Protein AF-A0A4W5M5R2-F1 (afdb_monomer_lite)

InterPro domains:
  IPR051436 Autophagy-related EPG5 [PTHR31139] (54-303)
  IPR059021 Epg5-like, C-terminal TPR repeats [PF26106] (58-314)

pLDDT: mean 90.43, std 9.4, range [55.06, 98.81]

Secondary structure (DSSP, 8-state):
-HHHHHHHHHHHHHHHS-HHHHHHHHHHHHHHHHHH-TTS-HHHHHHHHHHH-S-HHHHHHHHHHHHHHHHHHS-STT-SHHHHHHH----GGGHHHHHHHHHHTT-HHHHHHHHHHHHHH---HHHHHHHHHHHHHHHHH---SSHHHHTHHHHHHHHHHHHHHHHHHTT-S-HHHHHHHHHHHHHHHHHHT-SEET-GGGGGGT-SEEP---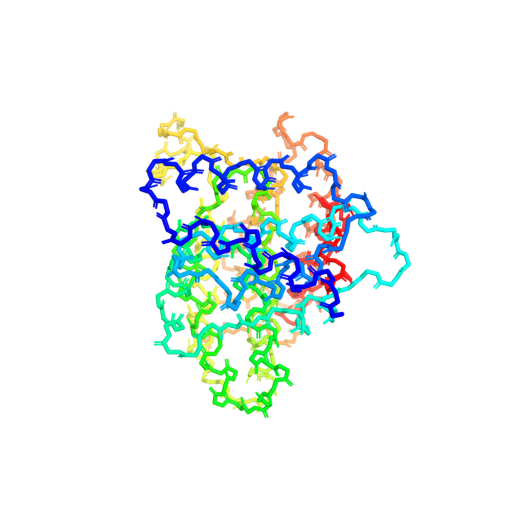HHHHHHHHHHHHHHHHH-SBTTB---S--S--PPPHHHHHHHHHHHHGGGSGGGGGGHHHHHHHHHHHH-TT--GGGHHHHHHHHHHHH-TT-GGGGGG-

Foldseek 3Di:
DVLLVVLLVVQLVLVPDDPVVNVVVLVVLLVCLVPPLAPDPLLSNQLSLQPRHPDLLSSLSSNLSSVQSQLQHDDPPPRALVSSLVSHDQDPVCNVVNLVSNLVVLSLVNLLSVLVNQCVVDVDLVSLVVSLVSLLVSLLPDDHPADVRLLSCLSSVLSNLVSLLVCVVVVVDQQLVSLVSLVSNLVSLVQNLQQFHPCVVNSVVPDHHGRRYAPLSSLLSLLLSLLSQQQDQDSRDGWSFQDDPGDHDPSSVVSLVVLQCVCVDPSCVVVVVVSVVSSVQSPRSGDTSNCSLVSSLSSCCVRPVSRSNCPVSD

Sequence (314 aa):
MAFCSLFCDSLALLNGVGVSTGEALAARVIGWLDRKGQGFPVLPLLTACSRCLASVRHMTRITEACITAYFTHAEEEGVGWGPVLASLQVPELTVDDFLSESQSGGSFLTLYAYILQRLNTEHTVANEKRTLALLNTWNSQVFPSGPYDEAKLFLWWHKALCVYVEHLQQGLGEVPAVVAGLLRLQTRLSQMGEERLGSGLLGAIGLGRRSPLSNRFRVVVRSLSAFLSVQIPSEDQVRLQPSTDQQLTAKAQQALVVLESMPSSKQYADLKDSIGKAVQFIHYPGHCLRDGPCLLSLLANLLYPDQGYLNIIR

Structure (mmCIF, N/CA/C/O backbone):
data_AF-A0A4W5M5R2-F1
#
_entry.id   AF-A0A4W5M5R2-F1
#
loop_
_atom_site.group_PDB
_atom_site.id
_atom_site.type_symbol
_atom_site.label_atom_id
_atom_site.label_alt_id
_atom_site.label_comp_id
_atom_site.label_asym_id
_atom_site.label_entity_id
_atom_site.label_seq_id
_atom_site.pdbx_PDB_ins_code
_atom_site.Cartn_x
_atom_site.Cartn_y
_atom_site.Cartn_z
_atom_site.occupancy
_atom_site.B_iso_or_equiv
_atom_site.auth_seq_id
_atom_site.auth_comp_id
_atom_site.auth_asym_id
_atom_site.auth_atom_id
_atom_site.pdbx_PDB_model_num
ATOM 1 N N . MET A 1 1 ? 18.349 -14.247 -20.821 1.00 59.81 1 MET A N 1
ATOM 2 C CA . MET A 1 1 ? 19.287 -13.190 -21.273 1.00 59.81 1 MET A CA 1
ATOM 3 C C . MET A 1 1 ? 18.909 -12.586 -22.628 1.00 59.81 1 MET A C 1
ATOM 5 O O . MET A 1 1 ? 18.826 -11.369 -22.686 1.00 59.81 1 MET A O 1
ATOM 9 N N . ALA A 1 2 ? 18.592 -13.372 -23.671 1.00 74.69 2 ALA A N 1
ATOM 10 C CA . ALA A 1 2 ? 18.250 -12.841 -25.006 1.00 74.69 2 ALA A CA 1
ATOM 11 C C . ALA A 1 2 ? 17.090 -11.816 -25.021 1.00 74.69 2 ALA A C 1
ATOM 13 O O . ALA A 1 2 ? 17.248 -10.727 -25.562 1.00 74.69 2 ALA A O 1
ATOM 14 N N . PHE A 1 3 ? 15.964 -12.110 -24.353 1.00 73.19 3 PHE A N 1
ATOM 15 C CA . PHE A 1 3 ? 14.828 -11.175 -24.281 1.00 73.19 3 PHE A CA 1
ATOM 16 C C . PHE A 1 3 ? 15.162 -9.853 -23.576 1.00 73.19 3 PHE A C 1
ATOM 18 O O . PHE A 1 3 ? 14.756 -8.798 -24.041 1.00 73.19 3 PHE A O 1
ATOM 25 N N . CYS A 1 4 ? 15.934 -9.888 -22.485 1.00 71.88 4 CYS A N 1
ATOM 26 C CA . CYS A 1 4 ? 16.331 -8.670 -21.772 1.00 71.88 4 CYS A CA 1
ATOM 27 C C . CYS A 1 4 ? 17.227 -7.772 -22.639 1.00 71.88 4 CYS A C 1
ATOM 29 O O . CYS A 1 4 ? 17.056 -6.559 -22.612 1.00 71.88 4 CYS A O 1
ATOM 31 N N . SER A 1 5 ? 18.146 -8.357 -23.419 1.00 72.19 5 SER A N 1
ATOM 32 C CA . SER A 1 5 ? 18.978 -7.602 -24.369 1.00 72.19 5 SER A CA 1
ATOM 33 C C . SER A 1 5 ? 18.114 -6.936 -25.438 1.00 72.19 5 SER A C 1
ATOM 35 O O . SER A 1 5 ? 18.202 -5.728 -25.618 1.00 72.19 5 SER A O 1
ATOM 37 N N . LEU A 1 6 ? 17.199 -7.696 -26.055 1.00 78.56 6 LEU A N 1
ATOM 38 C CA . LEU A 1 6 ? 16.262 -7.175 -27.054 1.00 78.56 6 LEU A CA 1
ATOM 39 C C . LEU A 1 6 ? 15.416 -6.017 -26.504 1.00 78.56 6 LEU A C 1
ATOM 41 O O . LEU A 1 6 ? 15.198 -5.016 -27.190 1.00 78.56 6 LEU A O 1
ATOM 45 N N . PHE A 1 7 ? 14.935 -6.137 -25.263 1.00 82.94 7 PHE A N 1
ATOM 46 C CA . PHE A 1 7 ? 14.188 -5.058 -24.623 1.00 82.94 7 PHE A CA 1
ATOM 47 C C . PHE A 1 7 ? 15.057 -3.856 -24.305 1.00 82.94 7 PHE A C 1
ATOM 49 O O . PHE A 1 7 ? 14.594 -2.743 -24.512 1.00 82.94 7 PHE A O 1
ATOM 56 N N . CYS A 1 8 ? 16.297 -4.043 -23.859 1.00 79.44 8 CYS A N 1
ATOM 57 C CA . CYS A 1 8 ? 17.208 -2.921 -23.662 1.00 79.44 8 CYS A CA 1
ATOM 58 C C . CYS A 1 8 ? 17.471 -2.166 -24.965 1.00 79.44 8 CYS A C 1
ATOM 60 O O . CYS A 1 8 ? 17.356 -0.945 -24.963 1.00 79.44 8 CYS A O 1
ATOM 62 N N . ASP A 1 9 ? 17.702 -2.864 -26.078 1.00 78.56 9 ASP A N 1
ATOM 63 C CA . ASP A 1 9 ? 17.890 -2.229 -27.388 1.00 78.56 9 ASP A CA 1
ATOM 64 C C . ASP A 1 9 ? 16.628 -1.468 -27.831 1.00 78.56 9 ASP A C 1
ATOM 66 O O . ASP A 1 9 ? 16.696 -0.340 -28.319 1.00 78.56 9 ASP A O 1
ATOM 70 N N . SER A 1 10 ? 15.451 -2.053 -27.590 1.00 77.62 10 SER A N 1
ATOM 71 C CA . SER A 1 10 ? 14.162 -1.434 -27.924 1.00 77.62 10 SER A CA 1
ATOM 72 C C . SER A 1 10 ? 13.854 -0.213 -27.048 1.00 77.62 10 SER A C 1
ATOM 74 O O . SER A 1 10 ? 13.362 0.800 -27.541 1.00 77.62 10 SER A O 1
ATOM 76 N N . LEU A 1 11 ? 14.144 -0.289 -25.747 1.00 82.06 11 LEU A N 1
ATOM 77 C CA . LEU A 1 11 ? 13.941 0.800 -24.792 1.00 82.06 11 LEU A CA 1
ATOM 78 C C . LEU A 1 11 ? 14.992 1.898 -24.948 1.00 82.06 11 LEU A C 1
ATOM 80 O O . LEU A 1 11 ? 14.680 3.053 -24.680 1.00 82.06 11 LEU A O 1
ATOM 84 N N . ALA A 1 12 ? 16.195 1.591 -25.440 1.00 83.38 12 ALA A N 1
ATOM 85 C CA . ALA A 1 12 ? 17.213 2.597 -25.733 1.00 83.38 12 ALA A CA 1
ATOM 86 C C . ALA A 1 12 ? 16.722 3.635 -26.758 1.00 83.38 12 ALA A C 1
ATOM 88 O O . ALA A 1 12 ? 17.131 4.795 -26.701 1.00 83.38 12 ALA A O 1
ATOM 89 N N . LEU A 1 13 ? 15.773 3.267 -27.629 1.00 81.06 13 LEU A N 1
ATOM 90 C CA . LEU A 1 13 ? 15.103 4.214 -28.524 1.00 81.06 13 LEU A CA 1
ATOM 91 C C . LEU A 1 13 ? 14.377 5.328 -27.753 1.00 81.06 13 LEU A C 1
ATOM 93 O O . LEU A 1 13 ? 14.375 6.468 -28.208 1.00 81.06 13 LEU A O 1
ATOM 97 N N . LEU A 1 14 ? 13.815 5.043 -26.570 1.00 82.06 14 LEU A N 1
ATOM 98 C CA . LEU A 1 14 ? 13.172 6.055 -25.719 1.00 82.06 14 LEU A CA 1
ATOM 99 C C . LEU A 1 14 ? 14.163 7.098 -25.184 1.00 82.06 14 LEU A C 1
ATOM 101 O O . LEU A 1 14 ? 13.739 8.198 -24.841 1.00 82.06 14 LEU A O 1
ATOM 105 N N . ASN A 1 15 ? 15.459 6.781 -25.126 1.00 86.50 15 ASN A N 1
ATOM 106 C CA . ASN A 1 15 ? 16.480 7.697 -24.613 1.00 86.50 15 ASN A CA 1
ATOM 107 C C . ASN A 1 15 ? 16.907 8.749 -25.644 1.00 86.50 15 ASN A C 1
ATOM 109 O O . ASN A 1 15 ? 17.381 9.815 -25.261 1.00 86.50 15 ASN A O 1
ATOM 113 N N . GLY A 1 16 ? 16.776 8.445 -26.939 1.00 82.50 16 GLY A N 1
ATOM 114 C CA . GLY A 1 16 ? 17.250 9.302 -28.032 1.00 82.50 16 GLY A CA 1
ATOM 115 C C . GLY A 1 16 ? 16.167 10.148 -28.705 1.00 82.50 16 GLY A C 1
ATOM 116 O O . GLY A 1 16 ? 16.476 10.931 -29.602 1.00 82.50 16 GLY A O 1
ATOM 117 N N . VAL A 1 17 ? 14.899 9.985 -28.320 1.00 85.81 17 VAL A N 1
ATOM 118 C CA . VAL A 1 17 ? 13.763 10.690 -28.933 1.00 85.81 17 VAL A CA 1
ATOM 119 C C . VAL A 1 17 ? 13.350 11.923 -28.129 1.00 85.81 17 VAL A C 1
ATOM 121 O O . VAL A 1 17 ? 13.521 11.987 -26.915 1.00 85.81 17 VAL A O 1
ATOM 124 N N . GLY A 1 18 ? 12.749 12.906 -28.805 1.00 85.19 18 GLY A N 1
ATOM 125 C CA . GLY A 1 18 ? 12.160 14.071 -28.139 1.00 85.19 18 GLY A CA 1
ATOM 126 C C . GLY A 1 18 ? 11.010 13.696 -27.192 1.00 85.19 18 GLY A C 1
ATOM 127 O O . GLY A 1 18 ? 10.367 12.660 -27.362 1.00 85.19 18 GLY A O 1
ATOM 128 N N . VAL A 1 19 ? 10.719 14.570 -26.221 1.00 84.50 19 VAL A N 1
ATOM 129 C CA . VAL A 1 19 ? 9.775 14.320 -25.110 1.00 84.50 19 VAL A CA 1
ATOM 130 C C . VAL A 1 19 ? 8.404 13.817 -25.580 1.00 84.50 19 VAL A C 1
ATOM 132 O O . VAL A 1 19 ? 7.913 12.817 -25.066 1.00 84.50 19 VAL A O 1
ATOM 135 N N . SER A 1 20 ? 7.793 14.461 -26.579 1.00 86.31 20 SER A N 1
ATOM 136 C CA . SER A 1 20 ? 6.468 14.072 -27.091 1.00 86.31 20 SER A CA 1
ATOM 137 C C . SER A 1 20 ? 6.458 12.666 -27.699 1.00 86.31 20 SER A C 1
ATOM 139 O O . SER A 1 20 ? 5.546 11.879 -27.443 1.00 86.31 20 SER A O 1
ATOM 141 N N . THR A 1 21 ? 7.492 12.330 -28.471 1.00 86.69 21 THR A N 1
ATOM 142 C CA . THR A 1 21 ? 7.670 11.001 -29.062 1.00 86.69 21 THR A CA 1
ATOM 143 C C . THR A 1 21 ? 7.950 9.955 -27.986 1.00 86.69 21 THR A C 1
ATOM 145 O O . THR A 1 21 ? 7.374 8.870 -28.036 1.00 86.69 21 THR A O 1
ATOM 148 N N . GLY A 1 22 ? 8.783 10.284 -26.994 1.00 86.69 22 GLY A N 1
ATOM 149 C CA . GLY A 1 22 ? 9.065 9.419 -25.848 1.00 86.69 22 GLY A CA 1
ATOM 150 C C . GLY A 1 22 ? 7.799 9.063 -25.068 1.00 86.69 22 GLY A C 1
ATOM 151 O O . GLY A 1 22 ? 7.522 7.887 -24.849 1.00 86.69 22 GLY A O 1
ATOM 152 N N . GLU A 1 23 ? 6.968 10.059 -24.757 1.00 89.00 23 GLU A N 1
ATOM 153 C CA . GLU A 1 23 ? 5.683 9.863 -24.078 1.00 89.00 23 GLU A CA 1
ATOM 154 C C . GLU A 1 23 ? 4.719 8.986 -24.892 1.00 89.00 23 GLU A C 1
ATOM 156 O O . GLU A 1 23 ? 4.089 8.075 -24.348 1.00 89.00 23 GLU A O 1
ATOM 161 N N . ALA A 1 24 ? 4.631 9.205 -26.209 1.00 87.44 24 ALA A N 1
ATOM 162 C CA . ALA A 1 24 ? 3.794 8.395 -27.091 1.00 87.44 24 ALA A CA 1
ATOM 163 C C . ALA A 1 24 ? 4.267 6.933 -27.168 1.00 87.44 24 ALA A C 1
ATOM 165 O O . ALA A 1 24 ? 3.449 6.009 -27.166 1.00 87.44 24 ALA A O 1
ATOM 166 N N . LEU A 1 25 ? 5.581 6.706 -27.220 1.00 87.25 25 LEU A N 1
ATOM 167 C CA . LEU A 1 25 ? 6.168 5.368 -27.222 1.00 87.25 25 LEU A CA 1
ATOM 168 C C . LEU A 1 25 ? 5.969 4.666 -25.873 1.00 87.25 25 LEU A C 1
ATOM 170 O O . LEU A 1 25 ? 5.522 3.520 -25.858 1.00 87.25 25 LEU A O 1
ATOM 174 N N . ALA A 1 26 ? 6.200 5.351 -24.750 1.00 89.12 26 ALA A N 1
ATOM 175 C CA . ALA A 1 26 ? 5.941 4.810 -23.417 1.00 89.12 26 ALA A CA 1
ATOM 176 C C . ALA A 1 26 ? 4.461 4.421 -23.252 1.00 89.12 26 ALA A C 1
ATOM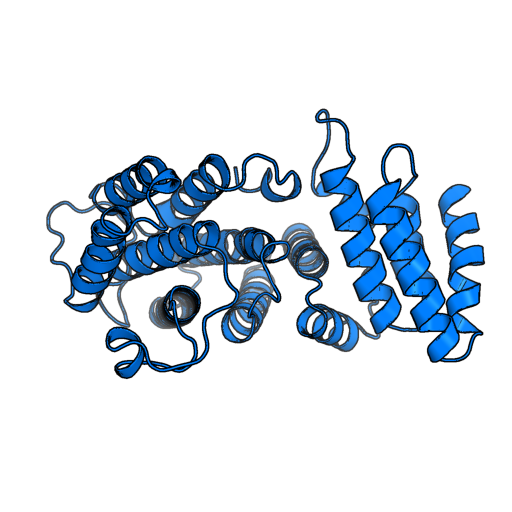 178 O O . ALA A 1 26 ? 4.153 3.313 -22.814 1.00 89.12 26 ALA A O 1
ATOM 179 N N . ALA A 1 27 ? 3.533 5.279 -23.692 1.00 89.94 27 ALA A N 1
ATOM 180 C CA . ALA A 1 27 ? 2.103 4.976 -23.686 1.00 89.94 27 ALA A CA 1
ATOM 181 C C . ALA A 1 27 ? 1.753 3.748 -24.544 1.00 89.94 27 ALA A C 1
ATOM 183 O O . ALA A 1 27 ? 0.891 2.954 -24.165 1.00 89.94 27 ALA A O 1
ATOM 184 N N . ARG A 1 28 ? 2.434 3.550 -25.682 1.00 88.19 28 ARG A N 1
ATOM 185 C CA . ARG A 1 28 ? 2.258 2.354 -26.520 1.00 88.19 28 ARG A CA 1
ATOM 186 C C . ARG A 1 28 ? 2.754 1.086 -25.838 1.00 88.19 28 ARG A C 1
ATOM 188 O O . ARG A 1 28 ? 2.045 0.086 -25.903 1.00 88.19 28 ARG A O 1
ATOM 195 N N . VAL A 1 29 ? 3.916 1.127 -25.183 1.00 88.56 29 VAL A N 1
ATOM 196 C CA . VAL A 1 29 ? 4.447 -0.010 -24.411 1.00 88.56 29 VAL A CA 1
ATOM 197 C C . VAL A 1 29 ? 3.476 -0.382 -23.290 1.00 88.56 29 VAL A C 1
ATOM 199 O O . VAL A 1 29 ? 3.071 -1.538 -23.195 1.00 88.56 29 VAL A O 1
ATOM 202 N N . ILE A 1 30 ? 3.025 0.603 -22.510 1.00 91.12 30 ILE A N 1
ATOM 203 C CA . ILE A 1 30 ? 2.067 0.404 -21.412 1.00 91.12 30 ILE A CA 1
ATOM 204 C C . ILE A 1 30 ? 0.744 -0.172 -21.934 1.00 91.12 30 ILE A C 1
ATOM 206 O O . ILE A 1 30 ? 0.270 -1.188 -21.435 1.00 91.12 30 ILE A O 1
ATOM 210 N N . GLY A 1 31 ? 0.164 0.420 -22.982 1.00 89.25 31 GLY A N 1
ATOM 211 C CA . GLY A 1 31 ? -1.090 -0.075 -23.556 1.00 89.25 31 GLY A CA 1
ATOM 212 C C . GLY A 1 31 ? -0.960 -1.449 -24.219 1.00 89.25 31 GLY A C 1
ATOM 213 O O . GLY A 1 31 ? -1.949 -2.156 -24.397 1.00 89.25 31 GLY A O 1
ATOM 214 N N . TRP A 1 32 ? 0.244 -1.844 -24.625 1.00 87.88 32 TRP A N 1
ATOM 215 C CA . TRP A 1 32 ? 0.505 -3.179 -25.146 1.00 87.88 32 TRP A CA 1
ATOM 216 C C . TRP A 1 32 ? 0.647 -4.215 -24.012 1.00 87.88 32 TRP A C 1
ATOM 218 O O . TRP A 1 32 ? 0.046 -5.284 -24.125 1.00 87.88 32 TRP A O 1
ATOM 228 N N . LEU A 1 33 ? 1.296 -3.866 -22.892 1.00 89.94 33 LEU A N 1
ATOM 229 C CA . LEU A 1 33 ? 1.327 -4.682 -21.665 1.00 89.94 33 LEU A CA 1
ATOM 230 C C . LEU A 1 33 ? -0.076 -4.965 -21.112 1.00 89.94 33 LEU A C 1
ATOM 232 O O . LEU A 1 33 ? -0.375 -6.099 -20.744 1.00 89.94 33 LEU A O 1
ATOM 236 N N . ASP A 1 34 ? -0.950 -3.959 -21.127 1.00 85.62 34 ASP A N 1
ATOM 237 C CA . ASP A 1 34 ? -2.342 -4.080 -20.680 1.00 85.62 34 ASP A CA 1
ATOM 238 C C . ASP A 1 34 ? -3.128 -5.118 -21.508 1.00 85.62 34 ASP A C 1
ATOM 240 O O . ASP A 1 34 ? -3.802 -5.994 -20.971 1.00 85.62 34 ASP A O 1
ATOM 244 N N . ARG A 1 35 ? -2.965 -5.097 -22.839 1.00 82.81 35 ARG A N 1
ATOM 245 C CA . ARG A 1 35 ? -3.740 -5.941 -23.769 1.00 82.81 35 ARG A CA 1
ATOM 246 C C . ARG A 1 35 ? -3.186 -7.345 -24.003 1.00 82.81 35 ARG A C 1
ATOM 248 O O . ARG A 1 35 ? -3.938 -8.224 -24.419 1.00 82.81 35 ARG A O 1
ATOM 255 N N . LYS A 1 36 ? -1.867 -7.523 -23.915 1.00 69.00 36 LYS A N 1
ATOM 256 C CA . LYS A 1 36 ? -1.156 -8.704 -24.442 1.00 69.00 36 LYS A CA 1
ATOM 257 C C . LYS A 1 36 ? -0.125 -9.271 -23.466 1.00 69.00 36 LYS A C 1
ATOM 259 O O . LYS A 1 36 ? 0.772 -9.986 -23.898 1.00 69.00 36 LYS A O 1
ATOM 264 N N . GLY A 1 37 ? -0.231 -8.971 -22.171 1.00 61.50 37 GLY A N 1
ATOM 265 C CA . GLY A 1 37 ? 0.718 -9.485 -21.180 1.00 61.50 37 GLY A CA 1
ATOM 266 C C . GLY A 1 37 ? 0.737 -11.017 -21.061 1.00 61.50 37 GLY A C 1
ATOM 267 O O . GLY A 1 37 ? 1.755 -11.566 -20.647 1.00 61.50 37 GLY A O 1
ATOM 268 N N . GLN A 1 38 ? -0.323 -11.716 -21.490 1.00 63.91 38 GLN A N 1
ATOM 269 C CA . GLN A 1 38 ? -0.343 -13.183 -21.574 1.00 63.91 38 GLN A CA 1
ATOM 270 C C . GLN A 1 38 ? 0.715 -13.701 -22.560 1.00 63.91 38 GLN A C 1
ATOM 272 O O . GLN A 1 38 ? 0.699 -13.369 -23.746 1.00 63.91 38 GLN A O 1
ATOM 277 N N . GLY A 1 39 ? 1.642 -14.525 -22.063 1.00 62.59 39 GLY A N 1
ATOM 278 C CA . GLY A 1 39 ? 2.703 -15.152 -22.860 1.00 62.59 39 GLY A CA 1
ATOM 279 C C . GLY A 1 39 ? 3.900 -14.252 -23.185 1.00 62.59 39 GLY A C 1
ATOM 280 O O . GLY A 1 39 ? 4.839 -14.703 -23.843 1.00 62.59 39 GLY A O 1
ATOM 281 N N . PHE A 1 40 ? 3.915 -12.998 -22.724 1.00 73.56 40 PHE A N 1
ATOM 282 C CA . PHE A 1 40 ? 5.068 -12.125 -22.908 1.00 73.56 40 PHE A CA 1
ATOM 283 C C . PHE A 1 40 ? 6.062 -12.220 -21.742 1.00 73.56 40 PHE A C 1
ATOM 285 O O . PHE A 1 40 ? 5.645 -12.277 -20.585 1.00 73.56 40 PHE A O 1
ATOM 292 N N . PRO A 1 41 ? 7.383 -12.152 -21.997 1.00 84.56 41 PRO A N 1
ATOM 293 C CA . PRO A 1 41 ? 8.402 -12.053 -20.951 1.00 84.56 41 PRO A CA 1
ATOM 294 C C . PRO A 1 41 ? 8.386 -10.680 -20.243 1.00 84.56 41 PRO A C 1
ATOM 296 O O . PRO A 1 41 ? 9.314 -9.879 -20.373 1.00 84.56 41 PRO A O 1
ATOM 299 N N . VAL A 1 42 ? 7.343 -10.429 -19.444 1.00 90.00 42 VAL A N 1
ATOM 300 C CA . VAL A 1 42 ? 7.142 -9.194 -18.666 1.00 90.00 42 VAL A CA 1
ATOM 301 C C . VAL A 1 42 ? 8.288 -8.961 -17.679 1.00 90.00 42 VAL A C 1
ATOM 303 O O . VAL A 1 42 ? 8.769 -7.841 -17.549 1.00 90.00 42 VAL A O 1
ATOM 306 N N . LEU A 1 43 ? 8.776 -10.015 -17.020 1.00 90.94 43 LEU A N 1
ATOM 307 C CA . LEU A 1 43 ? 9.870 -9.918 -16.047 1.00 90.94 43 LEU A CA 1
ATOM 308 C C . LEU A 1 43 ? 11.208 -9.490 -16.693 1.00 90.94 43 LEU A C 1
ATOM 310 O O . LEU A 1 43 ? 11.832 -8.553 -16.197 1.00 90.94 43 LEU A O 1
ATOM 314 N N . PRO A 1 44 ? 11.640 -10.057 -17.840 1.00 91.75 44 PRO A N 1
ATOM 315 C CA . PRO A 1 44 ? 12.760 -9.494 -18.596 1.00 91.75 44 PRO A CA 1
ATOM 316 C C . PRO A 1 44 ? 12.574 -8.039 -19.039 1.00 91.75 44 PRO A C 1
ATOM 318 O O . PRO A 1 44 ? 13.555 -7.297 -19.044 1.00 91.75 44 PRO A O 1
ATOM 321 N N . LEU A 1 45 ? 11.355 -7.614 -19.402 1.00 91.50 45 LEU A N 1
ATOM 322 C CA . LEU A 1 45 ? 11.093 -6.206 -19.720 1.00 91.50 45 LEU A CA 1
ATOM 323 C C . LEU A 1 45 ? 11.239 -5.321 -18.477 1.00 91.50 45 LEU A C 1
ATOM 325 O O . LEU A 1 45 ? 11.874 -4.275 -18.565 1.00 91.50 45 LEU A O 1
ATOM 329 N N . LEU A 1 46 ? 10.719 -5.756 -17.327 1.00 93.69 46 LEU A N 1
ATOM 330 C CA . LEU A 1 46 ? 10.890 -5.082 -16.039 1.00 93.69 46 LEU A CA 1
ATOM 331 C C . LEU A 1 46 ? 12.379 -4.856 -15.728 1.00 93.69 46 LEU A C 1
ATOM 333 O O . LEU A 1 46 ? 12.786 -3.725 -15.471 1.00 93.69 46 LEU A O 1
ATOM 337 N N . THR A 1 47 ? 13.213 -5.894 -15.854 1.00 92.56 47 THR A N 1
ATOM 338 C CA . THR A 1 47 ? 14.669 -5.767 -15.670 1.00 92.56 47 THR A CA 1
ATOM 339 C C . THR A 1 47 ? 15.310 -4.807 -16.671 1.00 92.56 47 THR A C 1
ATOM 341 O O . THR A 1 47 ? 16.175 -4.015 -16.295 1.00 92.56 47 THR A O 1
ATOM 344 N N . ALA A 1 48 ? 14.904 -4.853 -17.941 1.00 90.94 48 ALA A N 1
ATOM 345 C CA . ALA A 1 48 ? 15.431 -3.951 -18.961 1.00 90.94 48 ALA A CA 1
ATOM 346 C C . ALA A 1 48 ? 15.058 -2.485 -18.679 1.00 90.94 48 ALA A C 1
ATOM 348 O O . ALA A 1 48 ? 15.911 -1.608 -18.794 1.00 90.94 48 ALA A O 1
ATOM 349 N N . CYS A 1 49 ? 13.821 -2.214 -18.248 1.00 89.94 49 CYS A N 1
ATOM 350 C CA . CYS A 1 49 ? 13.351 -0.867 -17.911 1.00 89.94 49 CYS A CA 1
ATOM 351 C C . CYS A 1 49 ? 14.199 -0.225 -16.820 1.00 89.94 49 CYS A C 1
ATOM 353 O O . CYS A 1 49 ? 14.656 0.903 -16.986 1.00 89.94 49 CYS A O 1
ATOM 355 N N . SER A 1 50 ? 14.460 -0.973 -15.750 1.00 84.19 50 SER A N 1
ATOM 356 C CA . SER A 1 50 ? 15.287 -0.529 -14.632 1.00 84.19 50 SER A CA 1
ATOM 357 C C . SER A 1 50 ? 16.733 -0.185 -15.010 1.00 84.19 50 SER A C 1
ATOM 359 O O . SER A 1 50 ? 17.365 0.619 -14.334 1.00 84.19 50 SER A O 1
ATOM 361 N N . ARG A 1 51 ? 17.276 -0.797 -16.070 1.00 84.12 51 ARG A N 1
ATOM 362 C CA . ARG A 1 51 ? 18.683 -0.632 -16.479 1.00 84.12 51 ARG A CA 1
ATOM 363 C C . ARG A 1 51 ? 18.888 0.383 -17.590 1.00 84.12 51 ARG A C 1
ATOM 365 O O . ARG A 1 51 ? 19.927 1.029 -17.647 1.00 84.12 51 ARG A O 1
ATOM 372 N N . CYS A 1 52 ? 17.943 0.434 -18.520 1.00 85.25 52 CYS A N 1
ATOM 373 C CA . CYS A 1 52 ? 18.191 0.971 -19.851 1.00 85.25 52 CYS A CA 1
ATOM 374 C C . CYS A 1 52 ? 17.442 2.284 -20.113 1.00 85.25 52 CYS A C 1
ATOM 376 O O . CYS A 1 52 ? 17.738 2.937 -21.106 1.00 85.25 52 CYS A O 1
ATOM 378 N N . LEU A 1 53 ? 16.513 2.710 -19.248 1.00 86.94 53 LEU A N 1
ATOM 379 C CA . LEU A 1 53 ? 15.791 3.978 -19.405 1.00 86.94 53 LEU A CA 1
ATOM 380 C C . LEU A 1 53 ? 16.488 5.128 -18.673 1.00 86.94 53 LEU A C 1
ATOM 382 O O . LEU A 1 53 ? 16.656 5.084 -17.460 1.00 86.94 53 LEU A O 1
ATOM 386 N N . ALA A 1 54 ? 16.820 6.193 -19.404 1.00 87.75 54 ALA A N 1
ATOM 387 C CA . ALA A 1 54 ? 17.409 7.408 -18.834 1.00 87.75 54 ALA A CA 1
ATOM 388 C C . ALA A 1 54 ? 16.368 8.312 -18.146 1.00 87.75 54 ALA A C 1
ATOM 390 O O . ALA A 1 54 ? 16.687 9.056 -17.224 1.00 87.75 54 ALA A O 1
ATOM 391 N N . SER A 1 55 ? 15.110 8.262 -18.594 1.00 90.81 55 SER A N 1
ATOM 392 C CA . SER A 1 55 ? 14.018 9.021 -17.980 1.00 90.81 55 SER A CA 1
ATOM 393 C C . SER A 1 55 ? 13.427 8.253 -16.803 1.00 90.81 55 SER A C 1
ATOM 395 O O . SER A 1 55 ? 12.773 7.225 -17.001 1.00 90.81 55 SER A O 1
ATOM 397 N N . VAL A 1 56 ? 13.586 8.798 -15.593 1.00 92.56 56 VAL A N 1
ATOM 398 C CA . VAL A 1 56 ? 12.974 8.262 -14.367 1.00 92.56 56 VAL A CA 1
ATOM 399 C C . VAL A 1 56 ? 11.456 8.133 -14.529 1.00 92.56 56 VAL A C 1
ATOM 401 O O . VAL A 1 56 ? 10.892 7.092 -14.216 1.00 92.56 56 VAL A O 1
ATOM 404 N N . ARG A 1 57 ? 10.795 9.123 -15.135 1.00 92.31 57 ARG A N 1
ATOM 405 C CA . ARG A 1 57 ? 9.350 9.097 -15.413 1.00 92.31 57 ARG A CA 1
ATOM 406 C C . ARG A 1 57 ? 8.914 7.946 -16.318 1.00 92.31 57 ARG A C 1
ATOM 408 O O . ARG A 1 57 ? 7.880 7.324 -16.078 1.00 92.31 57 ARG A O 1
ATOM 415 N N . HIS A 1 58 ? 9.662 7.655 -17.382 1.00 93.12 58 HIS A N 1
ATOM 416 C CA . HIS A 1 58 ? 9.359 6.489 -18.217 1.00 93.12 58 HIS A CA 1
ATOM 417 C C . HIS A 1 58 ? 9.642 5.188 -17.462 1.00 93.12 58 HIS A C 1
ATOM 419 O O . HIS A 1 58 ? 8.854 4.247 -17.553 1.00 93.12 58 HIS A O 1
ATOM 425 N N . MET A 1 59 ? 10.732 5.152 -16.690 1.00 94.50 59 MET A N 1
ATOM 426 C CA . MET A 1 59 ? 11.117 3.998 -15.887 1.00 94.50 59 MET A CA 1
ATOM 427 C C . MET A 1 59 ? 10.024 3.621 -14.885 1.00 94.50 59 MET A C 1
ATOM 429 O O . MET A 1 59 ? 9.585 2.474 -14.899 1.00 94.50 59 MET A O 1
ATOM 433 N N . THR A 1 60 ? 9.536 4.560 -14.071 1.00 95.50 60 THR A N 1
ATOM 434 C CA . THR A 1 60 ? 8.509 4.296 -13.047 1.00 95.50 60 THR A CA 1
ATOM 435 C C . THR A 1 60 ? 7.205 3.799 -13.669 1.00 95.50 60 THR A C 1
ATOM 437 O O . THR A 1 60 ? 6.682 2.759 -13.274 1.00 95.50 60 THR A O 1
ATOM 440 N N . ARG A 1 61 ? 6.725 4.466 -14.726 1.00 94.88 61 ARG A N 1
ATOM 441 C CA . ARG A 1 61 ? 5.462 4.113 -15.395 1.00 94.88 61 ARG A CA 1
ATOM 442 C C . ARG A 1 61 ? 5.499 2.750 -16.077 1.00 94.88 61 ARG A C 1
ATOM 444 O O . ARG A 1 61 ? 4.532 1.997 -15.983 1.00 94.88 61 ARG A O 1
ATOM 451 N N . ILE A 1 62 ? 6.586 2.427 -16.781 1.00 94.62 62 ILE A N 1
ATOM 452 C CA . ILE A 1 62 ? 6.702 1.127 -17.454 1.00 94.62 62 ILE A CA 1
ATOM 453 C C . ILE A 1 62 ? 6.947 0.019 -16.421 1.00 94.62 62 ILE A C 1
ATOM 455 O O . ILE A 1 62 ? 6.389 -1.066 -16.566 1.00 94.62 62 ILE A O 1
ATOM 459 N N . THR A 1 63 ? 7.691 0.299 -15.346 1.00 96.12 63 THR A N 1
ATOM 460 C CA . THR A 1 63 ? 7.868 -0.618 -14.206 1.00 96.12 63 THR A CA 1
ATOM 461 C C . THR A 1 63 ? 6.521 -0.978 -13.579 1.00 96.12 63 THR A C 1
ATOM 463 O O . THR A 1 63 ? 6.192 -2.159 -13.484 1.00 96.12 63 THR A O 1
ATOM 466 N N . GLU A 1 64 ? 5.692 0.016 -13.247 1.00 96.69 64 GLU A N 1
ATOM 467 C CA . GLU A 1 64 ? 4.345 -0.197 -12.700 1.00 96.69 64 GLU A CA 1
ATOM 468 C C . GLU A 1 64 ? 3.470 -1.024 -13.648 1.00 96.69 64 GLU A C 1
ATOM 470 O O . GLU A 1 64 ? 2.783 -1.955 -13.216 1.00 96.69 64 GLU A O 1
ATOM 475 N N . ALA A 1 65 ? 3.515 -0.719 -14.948 1.00 95.06 65 ALA A N 1
ATOM 476 C CA . ALA A 1 65 ? 2.770 -1.455 -15.962 1.00 95.06 65 ALA A CA 1
ATOM 477 C C . ALA A 1 65 ? 3.247 -2.908 -16.091 1.00 95.06 65 ALA A C 1
ATOM 479 O O . ALA A 1 65 ? 2.420 -3.802 -16.250 1.00 95.06 65 ALA A O 1
ATOM 480 N N . CYS A 1 66 ? 4.553 -3.167 -15.975 1.00 94.94 66 CYS A N 1
ATOM 481 C CA . CYS A 1 66 ? 5.091 -4.525 -15.968 1.00 94.94 66 CYS A CA 1
ATOM 482 C C . CYS A 1 66 ? 4.608 -5.300 -14.739 1.00 94.94 66 CYS A C 1
ATOM 484 O O . CYS A 1 66 ? 4.123 -6.419 -14.878 1.00 94.94 66 CYS A O 1
ATOM 486 N N . ILE A 1 67 ? 4.688 -4.716 -13.539 1.00 95.69 67 ILE A N 1
ATOM 487 C CA . ILE A 1 67 ? 4.234 -5.395 -12.316 1.00 95.69 67 ILE A CA 1
ATOM 488 C C . ILE A 1 67 ? 2.725 -5.665 -12.386 1.00 95.69 67 ILE A C 1
ATOM 490 O O . ILE A 1 67 ? 2.285 -6.769 -12.075 1.00 95.69 67 ILE A O 1
ATOM 494 N N . THR A 1 68 ? 1.943 -4.693 -12.862 1.00 94.56 68 THR A N 1
ATOM 495 C CA . THR A 1 68 ? 0.498 -4.858 -13.075 1.00 94.56 68 THR A CA 1
ATOM 496 C C . THR A 1 68 ? 0.223 -6.001 -14.053 1.00 94.56 68 THR A C 1
ATOM 498 O O . THR A 1 68 ? -0.473 -6.946 -13.699 1.00 94.56 68 THR A O 1
ATOM 501 N N . ALA A 1 69 ? 0.833 -5.975 -15.242 1.00 92.94 69 ALA A N 1
ATOM 502 C CA . ALA A 1 69 ? 0.642 -7.001 -16.265 1.00 92.94 69 ALA A CA 1
ATOM 503 C C . ALA A 1 69 ? 1.046 -8.400 -15.780 1.00 92.94 69 ALA A C 1
ATOM 505 O O . ALA A 1 69 ? 0.357 -9.369 -16.088 1.00 92.94 69 ALA A O 1
ATOM 506 N N . TYR A 1 70 ? 2.120 -8.511 -14.994 1.00 92.88 70 TYR A N 1
ATOM 507 C CA . TYR A 1 70 ? 2.537 -9.777 -14.396 1.00 92.88 70 TYR A CA 1
ATOM 508 C C . TYR A 1 70 ? 1.437 -10.374 -13.508 1.00 92.88 70 TYR A C 1
ATOM 510 O O . TYR A 1 70 ? 1.107 -11.543 -13.662 1.00 92.88 70 TYR A O 1
ATOM 518 N N . PHE A 1 71 ? 0.818 -9.582 -12.631 1.00 92.25 71 PHE A N 1
ATOM 519 C CA . PHE A 1 71 ? -0.253 -10.083 -11.761 1.00 92.25 71 PHE A CA 1
ATOM 520 C C . PHE A 1 71 ? -1.614 -10.221 -12.454 1.00 92.25 71 PHE A C 1
ATOM 522 O O . PHE A 1 71 ? -2.456 -10.965 -11.964 1.00 92.25 71 PHE A O 1
ATOM 529 N N . THR A 1 72 ? -1.850 -9.512 -13.560 1.00 89.88 72 THR A N 1
ATOM 530 C CA . THR A 1 72 ? -3.097 -9.613 -14.335 1.00 89.88 72 THR A CA 1
ATOM 531 C C . THR A 1 72 ? -3.120 -10.835 -15.250 1.00 89.88 72 THR A C 1
ATOM 533 O O . THR A 1 72 ? -4.181 -11.412 -15.463 1.00 89.88 72 THR A O 1
ATOM 536 N N . HIS A 1 73 ? -1.972 -11.211 -15.817 1.00 83.94 73 HIS A N 1
ATOM 537 C CA . HIS A 1 73 ? -1.909 -12.180 -16.916 1.00 83.94 73 HIS A CA 1
ATOM 538 C C . HIS A 1 73 ? -1.234 -13.505 -16.561 1.00 83.94 73 HIS A C 1
ATOM 540 O O . HIS A 1 73 ? -1.144 -14.372 -17.428 1.00 83.94 73 HIS A O 1
ATOM 546 N N . ALA A 1 74 ? -0.722 -13.663 -15.342 1.00 72.56 74 ALA A N 1
ATOM 547 C CA . ALA A 1 74 ? -0.079 -14.906 -14.941 1.00 72.56 74 ALA A CA 1
ATOM 548 C C . ALA A 1 74 ? -1.111 -15.994 -14.594 1.00 72.56 74 ALA A C 1
ATOM 550 O O . ALA A 1 74 ? -2.113 -15.728 -13.932 1.00 72.56 74 ALA A O 1
ATOM 551 N N . GLU A 1 75 ? -0.851 -17.218 -15.057 1.00 67.50 75 GLU A N 1
ATOM 552 C CA . GLU A 1 75 ? -1.621 -18.414 -14.698 1.00 67.50 75 GLU A CA 1
ATOM 553 C C . GLU A 1 75 ? -1.411 -18.728 -13.210 1.00 67.50 75 GLU A C 1
ATOM 555 O O . GLU A 1 75 ? -0.301 -18.578 -12.712 1.00 67.50 75 GLU A O 1
ATOM 560 N N . GLU A 1 76 ? -2.472 -19.122 -12.497 1.00 60.53 76 GLU A N 1
ATOM 561 C CA . GLU A 1 76 ? -2.558 -19.103 -11.022 1.00 60.53 76 GLU A CA 1
ATOM 562 C C . GLU A 1 76 ? -1.433 -19.856 -10.279 1.00 60.53 76 GLU A C 1
ATOM 564 O O . GLU A 1 76 ? -1.112 -19.516 -9.136 1.00 60.53 76 GLU A O 1
ATOM 569 N N . GLU A 1 77 ? -0.786 -20.841 -10.906 1.00 57.12 77 GLU A N 1
ATOM 570 C CA . GLU A 1 77 ? 0.302 -21.599 -10.290 1.00 57.12 77 GLU A CA 1
ATOM 571 C C . GLU A 1 77 ? 1.639 -20.833 -10.320 1.00 57.12 77 GLU A C 1
ATOM 573 O O . GLU A 1 77 ? 2.247 -20.602 -11.363 1.00 57.12 77 GLU A O 1
ATOM 578 N N . GLY A 1 78 ? 2.144 -20.470 -9.136 1.00 61.75 78 GLY A N 1
ATOM 579 C CA . GLY A 1 78 ? 3.486 -19.895 -8.969 1.00 61.75 78 GLY A CA 1
ATOM 580 C C . GLY A 1 78 ? 3.573 -18.368 -9.076 1.00 61.75 78 GLY A C 1
ATOM 581 O O . GLY A 1 78 ? 4.675 -17.814 -9.009 1.00 61.75 78 GLY A O 1
ATOM 582 N N . VAL A 1 79 ? 2.440 -17.664 -9.183 1.00 80.75 79 VAL A N 1
ATOM 583 C CA . VAL A 1 79 ? 2.401 -16.193 -9.193 1.00 80.75 79 VAL A CA 1
ATOM 584 C C . VAL A 1 79 ? 2.654 -15.643 -7.796 1.00 80.75 79 VAL A C 1
ATOM 586 O O . VAL A 1 79 ? 1.878 -15.839 -6.864 1.00 80.75 79 VAL A O 1
ATOM 589 N N . GLY A 1 80 ? 3.737 -14.890 -7.649 1.00 90.31 80 GLY A N 1
ATOM 590 C CA . GLY A 1 80 ? 4.059 -14.214 -6.399 1.00 90.31 80 GLY A CA 1
ATOM 591 C C . GLY A 1 80 ? 4.973 -13.018 -6.594 1.00 90.31 80 GLY A C 1
ATOM 592 O O . GLY A 1 80 ? 5.443 -12.739 -7.696 1.00 90.31 80 GLY A O 1
ATOM 593 N N . TRP A 1 81 ? 5.257 -12.314 -5.501 1.00 95.50 81 TRP A N 1
ATOM 594 C CA . TRP A 1 81 ? 6.142 -11.150 -5.532 1.00 95.50 81 TRP A CA 1
ATOM 595 C C . TRP A 1 81 ? 7.610 -11.517 -5.768 1.00 95.50 81 TRP A C 1
ATOM 597 O O . TRP A 1 81 ? 8.335 -10.704 -6.325 1.00 95.50 81 TRP A O 1
ATOM 607 N N . GLY A 1 82 ? 8.055 -12.731 -5.419 1.00 94.69 82 GLY A N 1
ATOM 608 C CA . GLY A 1 82 ? 9.458 -13.157 -5.550 1.00 94.69 82 GLY A CA 1
ATOM 609 C C . GLY A 1 82 ? 10.092 -12.848 -6.919 1.00 94.69 82 GLY A C 1
ATOM 610 O O . GLY A 1 82 ? 11.090 -12.127 -6.959 1.00 94.69 82 GLY A O 1
ATOM 611 N N . PRO A 1 83 ? 9.503 -13.298 -8.045 1.00 93.62 83 PRO A N 1
ATOM 612 C CA . PRO A 1 83 ? 10.005 -12.981 -9.385 1.00 93.62 83 PRO A CA 1
ATOM 613 C C . PRO A 1 83 ? 10.035 -11.481 -9.714 1.00 93.62 83 PRO A C 1
ATOM 615 O O . PRO A 1 83 ? 10.965 -11.017 -10.377 1.00 93.62 83 PRO A O 1
ATOM 618 N N . VAL A 1 84 ? 9.063 -10.706 -9.219 1.00 95.38 84 VAL A N 1
ATOM 619 C CA . VAL A 1 84 ? 9.045 -9.240 -9.359 1.00 95.38 84 VAL A CA 1
ATOM 620 C C . VAL A 1 84 ? 10.221 -8.620 -8.606 1.00 95.38 84 VAL A C 1
ATOM 622 O O . VAL A 1 84 ? 10.961 -7.832 -9.189 1.00 95.38 84 VAL A O 1
ATOM 625 N N . LEU A 1 85 ? 10.438 -9.014 -7.346 1.00 95.94 85 LEU A N 1
ATOM 626 C CA . LEU A 1 85 ? 11.535 -8.499 -6.518 1.00 95.94 85 LEU A CA 1
ATOM 627 C C . LEU A 1 85 ? 12.910 -8.863 -7.086 1.00 95.94 85 LEU A C 1
ATOM 629 O O . LEU A 1 85 ? 13.836 -8.070 -6.965 1.00 95.94 85 LEU A O 1
ATOM 633 N N . ALA A 1 86 ? 13.046 -10.033 -7.712 1.00 94.06 86 ALA A N 1
ATOM 634 C CA . ALA A 1 86 ? 14.287 -10.443 -8.368 1.00 94.06 86 ALA A CA 1
ATOM 635 C C . ALA A 1 86 ? 14.554 -9.675 -9.677 1.00 94.06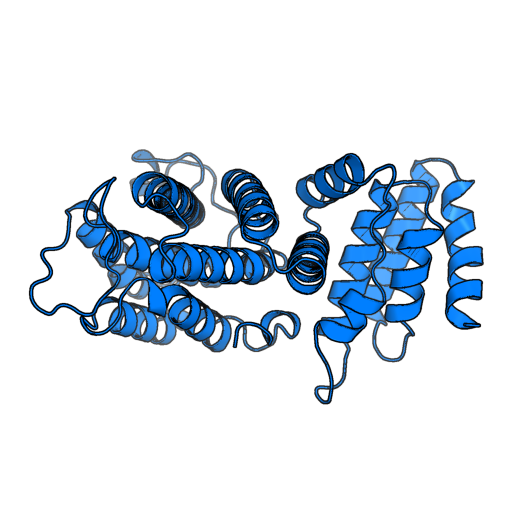 86 ALA A C 1
ATOM 637 O O . ALA A 1 86 ? 15.706 -9.511 -10.077 1.00 94.06 86 ALA A O 1
ATOM 638 N N . SER A 1 87 ? 13.496 -9.222 -10.357 1.00 94.56 87 SER A N 1
ATOM 639 C CA . SER A 1 87 ? 13.593 -8.561 -11.664 1.00 94.56 87 SER A CA 1
ATOM 640 C C . SER A 1 87 ? 13.724 -7.041 -11.562 1.00 94.56 87 SER A C 1
ATOM 642 O O . SER A 1 87 ? 14.373 -6.439 -12.419 1.00 94.56 87 SER A O 1
ATOM 644 N N . LEU A 1 88 ? 13.112 -6.429 -10.542 1.00 95.31 88 LEU A N 1
ATOM 645 C CA . LEU A 1 88 ? 13.160 -4.992 -10.287 1.00 95.31 88 LEU A CA 1
ATOM 646 C C . LEU A 1 88 ? 14.562 -4.565 -9.845 1.00 95.31 88 LEU A C 1
ATOM 648 O O . LEU A 1 88 ? 15.106 -5.102 -8.882 1.00 95.31 88 LEU A O 1
ATOM 652 N N . GLN A 1 89 ? 15.111 -3.541 -10.492 1.00 92.44 89 GLN A N 1
ATOM 653 C CA . GLN A 1 89 ? 16.348 -2.898 -10.050 1.00 92.44 89 GLN A CA 1
ATOM 654 C C . GLN A 1 89 ? 16.076 -1.412 -9.839 1.00 92.44 89 GLN A C 1
ATOM 656 O O . GLN A 1 89 ? 15.667 -0.703 -10.756 1.00 92.44 89 GLN A O 1
ATOM 661 N N . VAL A 1 90 ? 16.234 -0.952 -8.604 1.00 92.00 90 VAL A N 1
ATOM 662 C CA . VAL A 1 90 ? 16.033 0.458 -8.267 1.00 92.00 90 VAL A CA 1
ATOM 663 C C . VAL A 1 90 ? 17.335 1.209 -8.540 1.00 92.00 90 VAL A C 1
ATOM 665 O O . VAL A 1 90 ? 18.390 0.736 -8.114 1.00 92.00 90 VAL A O 1
ATOM 668 N N . PRO A 1 91 ? 17.300 2.341 -9.264 1.00 90.44 91 PRO A N 1
ATOM 669 C CA . PRO A 1 91 ? 18.516 3.052 -9.637 1.00 90.44 91 PRO A CA 1
ATOM 670 C C . PRO A 1 91 ? 19.193 3.647 -8.395 1.00 90.44 91 PRO A C 1
ATOM 672 O O . PRO A 1 91 ? 18.649 4.544 -7.758 1.00 90.44 91 PRO A O 1
ATOM 675 N N . GLU A 1 92 ? 20.389 3.160 -8.055 1.00 86.88 92 GLU A N 1
ATOM 676 C CA . GLU A 1 92 ? 21.093 3.525 -6.813 1.00 86.88 92 GLU A CA 1
ATOM 677 C C . GLU A 1 92 ? 21.439 5.019 -6.740 1.00 86.88 92 GLU A C 1
ATOM 679 O O . GLU A 1 92 ? 21.266 5.646 -5.698 1.00 86.88 92 GLU A O 1
ATOM 684 N N . LEU A 1 93 ? 21.883 5.605 -7.857 1.00 88.19 93 LEU A N 1
ATOM 685 C CA . LEU A 1 93 ? 22.320 7.006 -7.916 1.00 88.19 93 LEU A CA 1
ATOM 686 C C . LEU A 1 93 ? 21.162 8.014 -7.931 1.00 88.19 93 LEU A C 1
ATOM 688 O O . LEU A 1 93 ? 21.376 9.185 -7.635 1.00 88.19 93 LEU A O 1
ATOM 692 N N . THR A 1 94 ? 19.953 7.578 -8.291 1.00 90.75 94 THR A N 1
ATOM 693 C CA . THR A 1 94 ? 18.768 8.442 -8.445 1.00 90.75 94 THR A CA 1
ATOM 694 C C . THR A 1 94 ? 17.562 7.858 -7.712 1.00 90.75 94 THR A C 1
ATOM 696 O O . THR A 1 94 ? 16.427 7.956 -8.182 1.00 90.75 94 THR A O 1
ATOM 699 N N . VAL A 1 95 ? 17.801 7.191 -6.578 1.00 94.00 95 VAL A N 1
ATOM 700 C CA . VAL A 1 95 ? 16.749 6.499 -5.822 1.00 94.00 95 VAL A CA 1
ATOM 701 C C . VAL A 1 95 ? 15.672 7.469 -5.339 1.00 94.00 95 VAL A C 1
ATOM 703 O O . VAL A 1 95 ? 14.490 7.174 -5.484 1.00 94.00 95 VAL A O 1
ATOM 706 N N . ASP A 1 96 ? 16.052 8.649 -4.847 1.00 94.94 96 ASP A N 1
ATOM 707 C CA . ASP A 1 96 ? 15.095 9.637 -4.339 1.00 94.94 96 ASP A CA 1
ATOM 708 C C . ASP A 1 96 ? 14.195 10.183 -5.457 1.00 94.94 96 ASP A C 1
ATOM 710 O O . ASP A 1 96 ? 12.975 10.249 -5.286 1.00 94.94 96 ASP A O 1
ATOM 714 N N . ASP A 1 97 ? 14.766 10.474 -6.631 1.00 95.81 97 ASP A N 1
ATOM 715 C CA . ASP A 1 97 ? 14.006 10.884 -7.817 1.00 95.81 97 ASP A CA 1
ATOM 716 C C . ASP A 1 97 ? 13.055 9.771 -8.271 1.00 95.81 97 ASP A C 1
ATOM 718 O O . ASP A 1 97 ? 11.890 10.027 -8.578 1.00 95.81 97 ASP A O 1
ATOM 722 N N . PHE A 1 98 ? 13.521 8.519 -8.265 1.00 95.94 98 PHE A N 1
ATOM 723 C CA . PHE A 1 98 ? 12.709 7.357 -8.621 1.00 95.94 98 PHE A CA 1
ATOM 724 C C . PHE A 1 98 ? 11.525 7.158 -7.673 1.00 95.94 98 PHE A C 1
ATOM 726 O O . PHE A 1 98 ? 10.409 6.900 -8.131 1.00 95.94 98 PHE A O 1
ATOM 733 N N . LEU A 1 99 ? 11.735 7.297 -6.363 1.00 96.69 99 LEU A N 1
ATOM 734 C CA . LEU A 1 99 ? 10.668 7.177 -5.368 1.00 96.69 99 LEU A CA 1
ATOM 735 C C . LEU A 1 99 ? 9.681 8.344 -5.456 1.00 96.69 99 LEU A C 1
ATOM 737 O O . LEU A 1 99 ? 8.471 8.114 -5.431 1.00 96.69 99 LEU A O 1
ATOM 741 N N . SER A 1 100 ? 10.182 9.572 -5.602 1.00 95.62 100 SER A N 1
ATOM 742 C CA . SER A 1 100 ? 9.362 10.779 -5.748 1.00 95.62 100 SER A CA 1
ATOM 743 C C . SER A 1 100 ? 8.476 10.710 -6.996 1.00 95.62 100 SER A C 1
ATOM 745 O O . SER A 1 100 ? 7.259 10.888 -6.909 1.00 95.62 100 SER A O 1
ATOM 747 N N . GLU A 1 101 ? 9.055 10.348 -8.144 1.00 96.62 101 GLU A N 1
ATOM 748 C CA . GLU A 1 101 ? 8.327 10.195 -9.407 1.00 96.62 101 GLU A CA 1
ATOM 749 C C . GLU A 1 101 ? 7.352 9.009 -9.369 1.00 96.62 101 GLU A C 1
ATOM 751 O O . GLU A 1 101 ? 6.244 9.087 -9.900 1.00 96.62 101 GLU A O 1
ATOM 756 N N . SER A 1 102 ? 7.716 7.907 -8.703 1.00 96.81 102 SER A N 1
ATOM 757 C CA . SER A 1 102 ? 6.799 6.778 -8.500 1.00 96.81 102 SER A CA 1
ATOM 758 C C . SER A 1 102 ? 5.593 7.189 -7.658 1.00 96.81 102 SER A C 1
ATOM 760 O O . SER A 1 102 ? 4.465 6.795 -7.954 1.00 96.81 102 SER A O 1
ATOM 762 N N . GLN A 1 103 ? 5.806 7.994 -6.618 1.00 94.12 103 GLN A N 1
ATOM 763 C CA . GLN A 1 103 ? 4.737 8.460 -5.745 1.00 94.12 103 GLN A CA 1
ATOM 764 C C . GLN A 1 103 ? 3.815 9.456 -6.455 1.00 94.12 103 GLN A C 1
ATOM 766 O O . GLN A 1 103 ? 2.594 9.302 -6.395 1.00 94.12 103 GLN A O 1
ATOM 771 N N . SER A 1 104 ? 4.381 10.454 -7.138 1.00 92.38 104 SER A N 1
ATOM 772 C CA . SER A 1 104 ? 3.615 11.469 -7.871 1.00 92.38 104 SER A CA 1
ATOM 773 C C . SER A 1 104 ? 2.849 10.866 -9.055 1.00 92.38 104 SER A C 1
ATOM 775 O O . SER A 1 104 ? 1.715 11.262 -9.326 1.00 92.38 104 SER A O 1
ATOM 777 N N . GLY A 1 105 ? 3.441 9.869 -9.720 1.00 92.00 105 GLY A N 1
ATOM 778 C CA . GLY A 1 105 ? 2.868 9.158 -10.858 1.00 92.00 105 GLY A CA 1
ATOM 779 C C . GLY A 1 105 ? 1.916 8.012 -10.504 1.00 92.00 105 GLY A C 1
ATOM 780 O O . GLY A 1 105 ? 1.403 7.370 -11.418 1.00 92.00 105 GLY A O 1
ATOM 781 N N . GLY A 1 106 ? 1.682 7.722 -9.219 1.00 94.06 106 GLY A N 1
ATOM 782 C CA . GLY A 1 106 ? 0.775 6.648 -8.788 1.00 94.06 106 GLY A CA 1
ATOM 783 C C . GLY A 1 106 ? 1.297 5.225 -9.036 1.00 94.06 106 GLY A C 1
ATOM 784 O O . GLY A 1 106 ? 0.514 4.293 -9.201 1.00 94.06 106 GLY A O 1
ATOM 785 N N . SER A 1 107 ? 2.618 5.036 -9.069 1.00 96.75 107 SER A N 1
ATOM 786 C CA . SER A 1 107 ? 3.276 3.734 -9.259 1.00 96.75 107 SER A CA 1
ATOM 787 C C . SER A 1 107 ? 3.308 2.929 -7.952 1.00 96.75 107 SER A C 1
ATOM 789 O O . SER A 1 107 ? 4.357 2.705 -7.339 1.00 96.75 107 SER A O 1
ATOM 791 N N . PHE A 1 108 ? 2.124 2.552 -7.466 1.00 97.81 108 PHE A N 1
ATOM 792 C CA . PHE A 1 108 ? 1.946 2.011 -6.119 1.00 97.81 108 PHE A CA 1
ATOM 793 C C . PHE A 1 108 ? 2.537 0.608 -5.926 1.00 97.81 108 PHE A C 1
ATOM 795 O O . PHE A 1 108 ? 3.095 0.324 -4.859 1.00 97.81 108 PHE A O 1
ATOM 802 N N . LEU A 1 109 ? 2.459 -0.257 -6.944 1.00 98.12 109 LEU A N 1
ATOM 803 C CA . LEU A 1 109 ? 3.055 -1.597 -6.896 1.00 98.12 109 LEU A CA 1
ATOM 804 C C . LEU A 1 109 ? 4.583 -1.520 -6.948 1.00 98.12 109 LEU A C 1
ATOM 806 O O . LEU A 1 109 ? 5.261 -2.274 -6.254 1.00 98.12 109 LEU A O 1
ATOM 810 N N . THR A 1 110 ? 5.115 -0.566 -7.712 1.00 98.06 110 THR A N 1
ATOM 811 C CA . THR A 1 110 ? 6.553 -0.277 -7.796 1.00 98.06 110 THR A CA 1
ATOM 812 C C . THR A 1 110 ? 7.120 0.135 -6.439 1.00 98.06 110 THR A C 1
ATOM 814 O O . THR A 1 110 ? 8.094 -0.448 -5.960 1.00 98.06 110 THR A O 1
ATOM 817 N N . LEU A 1 111 ? 6.467 1.086 -5.768 1.00 98.06 111 LEU A N 1
ATOM 818 C CA . LEU A 1 111 ? 6.843 1.501 -4.416 1.00 98.06 111 LEU A CA 1
ATOM 819 C C . LEU A 1 111 ? 6.727 0.350 -3.411 1.00 98.06 111 LEU A C 1
ATOM 821 O O . LEU A 1 111 ? 7.596 0.191 -2.556 1.00 98.06 111 LEU A O 1
ATOM 825 N N . TYR A 1 112 ? 5.696 -0.493 -3.520 1.00 98.44 112 TYR A N 1
ATOM 826 C CA . TYR A 1 112 ? 5.567 -1.657 -2.644 1.00 98.44 112 TYR A CA 1
ATOM 827 C C . TYR A 1 112 ? 6.679 -2.691 -2.866 1.00 98.44 112 TYR A C 1
ATOM 829 O O . TYR A 1 112 ? 7.241 -3.198 -1.895 1.00 98.44 112 TYR A O 1
ATOM 837 N N . ALA A 1 113 ? 7.049 -2.965 -4.120 1.00 98.06 113 ALA A N 1
ATOM 838 C CA . ALA A 1 113 ? 8.169 -3.843 -4.446 1.00 98.06 113 ALA A CA 1
ATOM 839 C C . ALA A 1 113 ? 9.482 -3.332 -3.832 1.00 98.06 113 ALA A C 1
ATOM 841 O O . ALA A 1 113 ? 10.222 -4.114 -3.237 1.00 98.06 113 ALA A O 1
ATOM 842 N N . TYR A 1 114 ? 9.731 -2.019 -3.883 1.00 97.31 114 TYR A N 1
ATOM 843 C CA . TYR A 1 114 ? 10.877 -1.406 -3.209 1.00 97.31 114 TYR A CA 1
ATOM 844 C C . TYR A 1 114 ? 10.849 -1.620 -1.687 1.00 97.31 114 TYR A C 1
ATOM 846 O O . TYR A 1 114 ? 11.862 -1.997 -1.096 1.00 97.31 114 TYR A O 1
ATOM 854 N N . ILE A 1 115 ? 9.688 -1.450 -1.040 1.00 97.50 115 ILE A N 1
ATOM 855 C CA . ILE A 1 115 ? 9.537 -1.721 0.399 1.00 97.50 115 ILE A CA 1
ATOM 856 C C . ILE A 1 115 ? 9.860 -3.180 0.730 1.00 97.50 115 ILE A C 1
ATOM 858 O O . ILE A 1 115 ? 10.576 -3.447 1.697 1.00 97.50 115 ILE A O 1
ATOM 862 N N . LEU A 1 116 ? 9.373 -4.126 -0.074 1.00 97.25 116 LEU A N 1
ATOM 863 C CA . LEU A 1 116 ? 9.679 -5.542 0.116 1.00 97.25 116 LEU A CA 1
ATOM 864 C C . LEU A 1 116 ? 11.170 -5.843 -0.079 1.00 97.25 116 LEU A C 1
ATOM 866 O O . LEU A 1 116 ? 11.746 -6.537 0.754 1.00 97.25 116 LEU A O 1
ATOM 870 N N . GLN A 1 117 ? 11.815 -5.301 -1.119 1.00 95.50 117 GLN A N 1
ATOM 871 C CA . GLN A 1 117 ? 13.260 -5.468 -1.328 1.00 95.50 117 GLN A CA 1
ATOM 872 C C . GLN A 1 117 ? 14.058 -4.979 -0.119 1.00 95.50 117 GLN A C 1
ATOM 874 O O . GLN A 1 117 ? 14.933 -5.692 0.370 1.00 95.50 117 GLN A O 1
ATOM 879 N N . ARG A 1 118 ? 13.723 -3.800 0.414 1.00 94.44 118 ARG A N 1
ATOM 880 C CA . ARG A 1 118 ? 14.397 -3.249 1.593 1.00 94.44 118 ARG A CA 1
ATOM 881 C C . ARG A 1 118 ? 14.257 -4.134 2.818 1.00 94.44 118 ARG A C 1
ATOM 883 O O . ARG A 1 118 ? 15.259 -4.403 3.474 1.00 94.44 118 ARG A O 1
ATOM 890 N N . LEU A 1 119 ? 13.039 -4.570 3.130 1.00 93.88 119 LEU A N 1
ATOM 891 C CA . LEU A 1 119 ? 12.779 -5.385 4.319 1.00 93.88 119 LEU A CA 1
ATOM 892 C C . LEU A 1 119 ? 13.363 -6.798 4.207 1.00 93.88 119 LEU A C 1
ATOM 894 O O . LEU A 1 119 ? 13.742 -7.366 5.223 1.00 93.88 119 LEU A O 1
ATOM 898 N N . ASN A 1 120 ? 13.466 -7.346 2.993 1.00 93.38 120 ASN A N 1
ATOM 899 C CA . ASN A 1 120 ? 14.034 -8.675 2.751 1.00 93.38 120 ASN A CA 1
ATOM 900 C C . ASN A 1 120 ? 15.568 -8.678 2.661 1.00 93.38 120 ASN A C 1
ATOM 902 O O . ASN A 1 120 ? 16.177 -9.735 2.782 1.00 93.38 120 ASN A O 1
ATOM 906 N N . THR A 1 121 ? 16.193 -7.527 2.398 1.00 91.00 121 THR A N 1
ATOM 907 C CA . THR A 1 121 ? 17.657 -7.425 2.254 1.00 91.00 121 THR A CA 1
ATOM 908 C C . THR A 1 121 ? 18.335 -7.051 3.572 1.00 91.00 121 THR A C 1
ATOM 910 O O . THR A 1 121 ? 19.425 -7.533 3.863 1.00 91.00 121 THR A O 1
ATOM 913 N N . GLU A 1 122 ? 17.705 -6.196 4.385 1.00 91.56 122 GLU A N 1
ATOM 914 C CA . GLU A 1 122 ? 18.274 -5.703 5.644 1.00 91.56 122 GLU A CA 1
ATOM 915 C C . GLU A 1 122 ? 17.274 -5.890 6.801 1.00 91.56 122 GLU A C 1
ATOM 917 O O . GLU A 1 122 ? 16.387 -5.061 7.024 1.00 91.56 122 GLU A O 1
ATOM 922 N N . HIS A 1 123 ? 17.451 -6.961 7.579 1.00 89.19 123 HIS A N 1
ATOM 923 C CA . HIS A 1 123 ? 16.627 -7.286 8.751 1.00 89.19 123 HIS A CA 1
ATOM 924 C C . HIS A 1 123 ? 17.115 -6.559 10.016 1.00 89.19 123 HIS A C 1
ATOM 926 O O . HIS A 1 123 ? 17.561 -7.179 10.980 1.00 89.19 123 HIS A O 1
ATOM 932 N N . THR A 1 124 ? 17.083 -5.224 9.997 1.00 91.69 124 THR A N 1
ATOM 933 C CA . THR A 1 124 ? 17.463 -4.387 11.147 1.00 91.69 124 THR A CA 1
ATOM 934 C C . THR A 1 124 ? 16.315 -3.481 11.580 1.00 91.69 124 THR A C 1
ATOM 936 O O . THR A 1 124 ? 15.590 -2.924 10.753 1.00 91.69 124 THR A O 1
ATOM 939 N N . VAL A 1 125 ? 16.213 -3.228 12.888 1.00 89.38 125 VAL A N 1
ATOM 940 C CA . VAL A 1 125 ? 15.239 -2.278 13.463 1.00 89.38 125 VAL A CA 1
ATOM 941 C C . VAL A 1 125 ? 15.384 -0.884 12.843 1.00 89.38 125 VAL A C 1
ATOM 943 O O . VAL A 1 125 ? 14.401 -0.179 12.616 1.00 89.38 125 VAL A O 1
ATOM 946 N N . ALA A 1 126 ? 16.616 -0.470 12.532 1.00 92.12 126 ALA A N 1
ATOM 947 C CA . ALA A 1 126 ? 16.881 0.806 11.878 1.00 92.12 126 ALA A CA 1
ATOM 948 C C . ALA A 1 126 ? 16.284 0.862 10.462 1.00 92.12 126 ALA A C 1
ATOM 950 O O . ALA A 1 126 ? 15.707 1.885 10.083 1.00 92.12 126 ALA A O 1
ATOM 951 N N . ASN A 1 127 ? 16.400 -0.215 9.680 1.00 93.94 127 ASN A N 1
ATOM 952 C CA . ASN A 1 127 ? 15.800 -0.290 8.352 1.00 93.94 127 ASN A CA 1
ATOM 953 C C . ASN A 1 127 ? 14.273 -0.352 8.410 1.00 93.94 127 ASN A C 1
ATOM 955 O O . ASN A 1 127 ? 13.612 0.329 7.626 1.00 93.94 127 ASN A O 1
ATOM 959 N N . GLU A 1 128 ? 13.706 -1.087 9.364 1.00 92.50 128 GLU A N 1
ATOM 960 C CA . GLU A 1 128 ? 12.260 -1.118 9.589 1.00 92.50 128 GLU A CA 1
ATOM 961 C C . GLU A 1 128 ? 11.714 0.263 9.962 1.00 92.50 128 GLU A C 1
ATOM 963 O O . GLU A 1 128 ? 10.735 0.708 9.370 1.00 92.50 128 GLU A O 1
ATOM 968 N N . LYS A 1 129 ? 12.378 0.991 10.873 1.00 92.44 129 LYS A N 1
ATOM 969 C CA . LYS A 1 129 ? 12.003 2.369 11.239 1.00 92.44 129 LYS A CA 1
ATOM 970 C C . LYS A 1 129 ? 12.062 3.311 10.033 1.00 92.44 129 LYS A C 1
ATOM 972 O O . LYS A 1 129 ? 11.113 4.060 9.801 1.00 92.44 129 LYS A O 1
ATOM 977 N N . ARG A 1 130 ? 13.130 3.245 9.225 1.00 94.19 130 ARG A N 1
ATOM 978 C CA . ARG A 1 130 ? 13.254 4.020 7.972 1.00 94.19 130 ARG A CA 1
ATOM 979 C C . ARG A 1 130 ? 12.149 3.664 6.968 1.00 94.19 130 ARG A C 1
ATOM 981 O O . ARG A 1 130 ? 11.577 4.548 6.337 1.00 94.19 130 ARG A O 1
ATOM 988 N N . THR A 1 131 ? 11.837 2.380 6.833 1.00 94.56 131 THR A N 1
ATOM 989 C CA . THR A 1 131 ? 10.798 1.867 5.930 1.00 94.56 131 THR A CA 1
ATOM 990 C C . THR A 1 131 ? 9.402 2.309 6.363 1.00 94.56 131 THR A C 1
ATOM 992 O O . THR A 1 131 ? 8.616 2.791 5.549 1.00 94.56 131 THR A O 1
ATOM 995 N N . LEU A 1 132 ? 9.104 2.216 7.657 1.00 94.88 132 LEU A N 1
ATOM 996 C CA . LEU A 1 132 ? 7.849 2.681 8.232 1.00 94.88 132 LEU A CA 1
ATOM 997 C C . LEU A 1 132 ? 7.691 4.200 8.090 1.00 94.88 132 LEU A C 1
ATOM 999 O O . LEU A 1 132 ? 6.597 4.676 7.797 1.00 94.88 132 LEU A O 1
ATOM 1003 N N . ALA A 1 133 ? 8.773 4.971 8.241 1.00 95.06 133 ALA A N 1
ATOM 1004 C CA . ALA A 1 133 ? 8.755 6.411 7.994 1.00 95.06 133 ALA A CA 1
ATOM 1005 C C . ALA A 1 133 ? 8.371 6.744 6.540 1.00 95.06 133 ALA A C 1
ATOM 1007 O O . ALA A 1 133 ? 7.507 7.594 6.332 1.00 95.06 133 ALA A O 1
ATOM 1008 N N . LEU A 1 134 ? 8.928 6.032 5.550 1.00 95.94 134 LEU A N 1
ATOM 1009 C CA . LEU A 1 134 ? 8.528 6.180 4.143 1.00 95.94 134 LEU A CA 1
ATOM 1010 C C . LEU A 1 134 ? 7.048 5.854 3.932 1.00 95.94 134 LEU A C 1
ATOM 1012 O O . LEU A 1 134 ? 6.314 6.676 3.384 1.00 95.94 134 LEU A O 1
ATOM 1016 N N . LEU A 1 135 ? 6.589 4.700 4.430 1.00 97.00 135 LEU A N 1
ATOM 1017 C CA . LEU A 1 135 ? 5.180 4.304 4.341 1.00 97.00 135 LEU A CA 1
ATOM 1018 C C . LEU A 1 135 ? 4.255 5.356 4.962 1.00 97.00 135 LEU A C 1
ATOM 1020 O O . LEU A 1 135 ? 3.204 5.653 4.402 1.00 97.00 135 LEU A O 1
ATOM 1024 N N . ASN A 1 136 ? 4.635 5.959 6.089 1.00 95.94 136 ASN A N 1
ATOM 1025 C CA . ASN A 1 136 ? 3.840 6.996 6.748 1.00 95.94 136 ASN A CA 1
ATOM 1026 C C . ASN A 1 136 ? 3.750 8.285 5.938 1.00 95.94 136 ASN A C 1
ATOM 1028 O O . ASN A 1 136 ? 2.668 8.875 5.852 1.00 95.94 136 ASN A O 1
ATOM 1032 N N . THR A 1 137 ? 4.863 8.707 5.340 1.00 95.31 137 THR A N 1
ATOM 1033 C CA . THR A 1 137 ? 4.903 9.853 4.428 1.00 95.31 137 THR A CA 1
ATOM 1034 C C . THR A 1 137 ? 3.991 9.608 3.232 1.00 95.31 137 THR A C 1
ATOM 1036 O O . THR A 1 137 ? 3.101 10.416 2.962 1.00 95.31 137 THR A O 1
ATOM 1039 N N . TRP A 1 138 ? 4.132 8.457 2.571 1.00 96.31 138 TRP A N 1
ATOM 1040 C CA . TRP A 1 138 ? 3.311 8.109 1.414 1.00 96.31 138 TRP A CA 1
ATOM 1041 C C . TRP A 1 138 ? 1.833 7.988 1.775 1.00 96.31 138 TRP A C 1
ATOM 1043 O O . TRP A 1 138 ? 0.998 8.598 1.113 1.00 96.31 138 TRP A O 1
ATOM 1053 N N . ASN A 1 139 ? 1.497 7.302 2.870 1.00 95.56 139 ASN A N 1
ATOM 1054 C CA . ASN A 1 139 ? 0.116 7.167 3.339 1.00 95.56 139 ASN A CA 1
ATOM 1055 C C . ASN A 1 139 ? -0.527 8.520 3.654 1.00 95.56 139 ASN A C 1
ATOM 1057 O O . ASN A 1 139 ? -1.714 8.704 3.413 1.00 95.56 139 ASN A O 1
ATOM 1061 N N . SER A 1 140 ? 0.240 9.484 4.157 1.00 92.19 140 SER A N 1
ATOM 1062 C CA . SER A 1 140 ? -0.284 10.810 4.493 1.00 92.19 140 SER A CA 1
ATOM 1063 C C . SER A 1 140 ? -0.571 11.667 3.250 1.00 92.19 140 SER A C 1
ATOM 1065 O O . SER A 1 140 ? -1.418 12.556 3.303 1.00 92.19 140 SER A O 1
ATOM 1067 N N . GLN A 1 141 ? 0.096 11.391 2.126 1.00 90.44 141 GLN A N 1
ATOM 1068 C CA . GLN A 1 141 ? 0.005 12.177 0.889 1.00 90.44 141 GLN A CA 1
ATOM 1069 C C . GLN A 1 141 ? -0.860 11.505 -0.190 1.00 90.44 141 GLN A C 1
ATOM 1071 O O . GLN A 1 141 ? -1.449 12.187 -1.027 1.00 90.44 141 GLN A O 1
ATOM 1076 N N . VAL A 1 142 ? -0.968 10.175 -0.174 1.00 92.44 142 VAL A N 1
ATOM 1077 C CA . VAL A 1 142 ? -1.570 9.405 -1.267 1.00 92.44 142 VAL A CA 1
ATOM 1078 C C . VAL A 1 142 ? -3.077 9.598 -1.364 1.00 92.44 142 VAL A C 1
ATOM 1080 O O . VAL A 1 142 ? -3.801 9.501 -0.372 1.00 92.44 142 VAL A O 1
ATOM 1083 N N . PHE A 1 143 ? -3.565 9.849 -2.574 1.00 90.56 143 PHE A N 1
ATOM 1084 C CA . PHE A 1 143 ? -4.976 9.787 -2.935 1.00 90.56 143 PHE A CA 1
ATOM 1085 C C . PHE A 1 143 ? -5.066 9.047 -4.277 1.00 90.56 143 PHE A C 1
ATOM 1087 O O . PHE A 1 143 ? -4.484 9.537 -5.244 1.00 90.56 143 PHE A O 1
ATOM 1094 N N . PRO A 1 144 ? -5.713 7.871 -4.360 1.00 91.94 144 PRO A N 1
ATOM 1095 C CA . PRO A 1 144 ? -5.696 7.093 -5.592 1.00 91.94 144 PRO A CA 1
ATOM 1096 C C . PRO A 1 144 ? -6.503 7.804 -6.685 1.00 91.94 144 PRO A C 1
ATOM 1098 O O . PRO A 1 144 ? -7.539 8.421 -6.421 1.00 91.94 144 PRO A O 1
ATOM 1101 N N . SER A 1 145 ? -6.018 7.709 -7.922 1.00 85.00 145 SER A N 1
ATOM 1102 C CA . SER A 1 145 ? -6.600 8.402 -9.079 1.00 85.00 145 SER A CA 1
ATOM 1103 C C . SER A 1 145 ? -7.948 7.813 -9.511 1.00 85.00 145 SER A C 1
ATOM 1105 O O . SER A 1 145 ? -8.732 8.487 -10.180 1.00 85.00 145 SER A O 1
ATOM 1107 N N . GLY A 1 146 ? -8.239 6.570 -9.114 1.00 85.69 146 GLY A N 1
ATOM 1108 C CA . GLY A 1 146 ? -9.504 5.894 -9.373 1.00 85.69 146 GLY A CA 1
ATOM 1109 C C . GLY A 1 146 ? -9.496 4.416 -8.962 1.00 85.69 146 GLY A C 1
ATOM 1110 O O . GLY A 1 146 ? -8.533 3.952 -8.346 1.00 85.69 146 GLY A O 1
ATOM 1111 N N . PRO A 1 147 ? -10.542 3.655 -9.339 1.00 86.88 147 PRO A N 1
ATOM 1112 C CA . PRO A 1 147 ? -10.765 2.282 -8.874 1.00 86.88 147 PRO A CA 1
ATOM 1113 C C . PRO A 1 147 ? -9.630 1.287 -9.140 1.00 86.88 147 PRO A C 1
ATOM 1115 O O . PR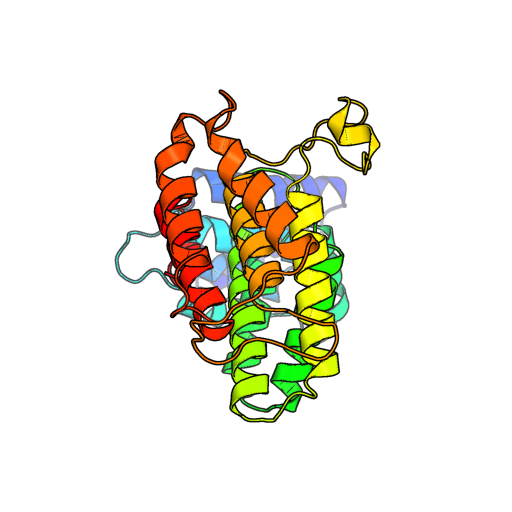O A 1 147 ? -9.433 0.362 -8.358 1.00 86.88 147 PRO A O 1
ATOM 1118 N N . TYR A 1 148 ? -8.867 1.483 -10.218 1.00 87.12 148 TYR A N 1
ATOM 1119 C CA . TYR A 1 148 ? -7.740 0.614 -10.582 1.00 87.12 148 TYR A CA 1
ATOM 1120 C C . TYR A 1 148 ? -6.556 0.704 -9.611 1.00 87.12 148 TYR A C 1
ATOM 1122 O O . TYR A 1 148 ? -5.757 -0.225 -9.521 1.00 87.12 148 TYR A O 1
ATOM 1130 N N . ASP A 1 149 ? -6.448 1.810 -8.879 1.00 93.19 149 ASP A N 1
ATOM 1131 C CA . ASP A 1 149 ? -5.325 2.072 -7.984 1.00 93.19 149 ASP A CA 1
ATOM 1132 C C . ASP A 1 149 ? -5.660 1.864 -6.506 1.00 93.19 149 ASP A C 1
ATOM 1134 O O . ASP A 1 149 ? -4.771 1.655 -5.684 1.00 93.19 149 ASP A O 1
ATOM 1138 N N . GLU A 1 150 ? -6.946 1.909 -6.167 1.00 96.25 150 GLU A N 1
ATOM 1139 C CA . GLU A 1 150 ? -7.471 1.819 -4.804 1.00 96.25 150 GLU A CA 1
ATOM 1140 C C . GLU A 1 150 ? -6.896 0.636 -4.017 1.00 96.25 150 GLU A C 1
ATOM 1142 O O . GLU A 1 150 ? -6.317 0.811 -2.944 1.00 96.25 150 GLU A O 1
ATOM 1147 N N . ALA A 1 151 ? -7.018 -0.570 -4.572 1.00 97.12 151 ALA A N 1
ATOM 1148 C CA . ALA A 1 151 ? -6.617 -1.799 -3.898 1.00 97.12 151 ALA A CA 1
ATOM 1149 C C . ALA A 1 151 ? -5.099 -1.936 -3.717 1.00 97.12 151 ALA A C 1
ATOM 1151 O O . ALA A 1 151 ? -4.651 -2.606 -2.787 1.00 97.12 151 ALA A O 1
ATOM 1152 N N . LYS A 1 152 ? -4.287 -1.260 -4.538 1.00 97.62 152 LYS A N 1
ATOM 1153 C CA . LYS A 1 152 ? -2.822 -1.294 -4.413 1.00 97.62 152 LYS A CA 1
ATOM 1154 C C . LYS A 1 152 ? -2.359 -0.718 -3.070 1.00 97.62 152 LYS A C 1
ATOM 1156 O O . LYS A 1 152 ? -1.373 -1.187 -2.506 1.00 97.62 152 LYS A O 1
ATOM 1161 N N . LEU A 1 153 ? -3.107 0.240 -2.510 1.00 98.06 153 LEU A N 1
ATOM 1162 C CA . LEU A 1 153 ? -2.804 0.851 -1.210 1.00 98.06 153 LEU A CA 1
ATOM 1163 C C . LEU A 1 153 ? -2.937 -0.131 -0.039 1.00 98.06 153 LEU A C 1
ATOM 1165 O O . LEU A 1 153 ? -2.320 0.070 1.006 1.00 98.06 153 LEU A O 1
ATOM 1169 N N . PHE A 1 154 ? -3.685 -1.225 -0.203 1.00 98.50 154 PHE A N 1
ATOM 1170 C CA . PHE A 1 154 ? -3.856 -2.215 0.862 1.00 98.50 154 PHE A CA 1
ATOM 1171 C C . PHE A 1 154 ? -2.541 -2.903 1.201 1.00 98.50 154 PHE A C 1
ATOM 1173 O O . PHE A 1 154 ? -2.281 -3.193 2.363 1.00 98.50 154 PHE A O 1
ATOM 1180 N N . LEU A 1 155 ? -1.674 -3.093 0.207 1.00 98.56 155 LEU A N 1
ATOM 1181 C CA . LEU A 1 155 ? -0.336 -3.641 0.401 1.00 98.56 155 LEU A CA 1
ATOM 1182 C C . LEU A 1 155 ? 0.486 -2.775 1.365 1.00 98.56 155 LEU A C 1
ATOM 1184 O O . LEU A 1 155 ? 1.171 -3.290 2.253 1.00 98.56 155 LEU A O 1
ATOM 1188 N N . TRP A 1 156 ? 0.378 -1.452 1.222 1.00 98.12 156 TRP A N 1
ATOM 1189 C CA . TRP A 1 156 ? 1.080 -0.485 2.060 1.00 98.12 156 TRP A CA 1
ATOM 1190 C C . TRP A 1 156 ? 0.517 -0.465 3.475 1.00 98.12 156 TRP A C 1
ATOM 1192 O O . TRP A 1 156 ? 1.284 -0.504 4.435 1.00 98.12 156 TRP A O 1
ATOM 1202 N N . TRP A 1 157 ? -0.810 -0.429 3.614 1.00 98.50 157 TRP A N 1
ATOM 1203 C CA . TRP A 1 157 ? -1.461 -0.412 4.924 1.00 98.50 157 TRP A CA 1
ATOM 1204 C C . TRP A 1 157 ? -1.228 -1.712 5.678 1.00 98.50 157 TRP A C 1
ATOM 1206 O O . TRP A 1 157 ? -0.861 -1.666 6.846 1.00 98.50 157 TRP A O 1
ATOM 1216 N N . HIS A 1 158 ? -1.350 -2.857 5.004 1.00 98.50 158 HIS A N 1
ATOM 1217 C CA . HIS A 1 158 ? -1.037 -4.159 5.579 1.00 98.50 158 HIS A CA 1
ATOM 1218 C C . HIS A 1 158 ? 0.402 -4.182 6.095 1.00 98.50 158 HIS A C 1
ATOM 1220 O O . HIS A 1 158 ? 0.640 -4.487 7.261 1.00 98.50 158 HIS A O 1
ATOM 1226 N N . LYS A 1 159 ? 1.373 -3.793 5.255 1.00 97.94 159 LYS A N 1
ATOM 1227 C CA . LYS A 1 159 ? 2.781 -3.797 5.661 1.00 97.94 159 LYS A CA 1
ATOM 1228 C C . LYS A 1 159 ? 3.054 -2.825 6.809 1.00 97.94 159 LYS A C 1
ATOM 1230 O O . LYS A 1 159 ? 3.753 -3.206 7.741 1.00 97.94 159 LYS A O 1
ATOM 1235 N N . ALA A 1 160 ? 2.486 -1.620 6.779 1.00 97.56 160 ALA A N 1
ATOM 1236 C CA . ALA A 1 160 ? 2.616 -0.659 7.871 1.00 97.56 160 ALA A CA 1
ATOM 1237 C C . ALA A 1 160 ? 2.046 -1.218 9.184 1.00 97.56 160 ALA A C 1
ATOM 1239 O O . ALA A 1 160 ? 2.719 -1.151 10.208 1.00 97.56 160 ALA A O 1
ATOM 1240 N N . LEU A 1 161 ? 0.850 -1.821 9.155 1.00 97.75 161 LEU A N 1
ATOM 1241 C CA . LEU A 1 161 ? 0.225 -2.444 10.326 1.00 97.75 161 LEU A CA 1
ATOM 1242 C C . LEU A 1 161 ? 1.077 -3.583 10.892 1.00 97.75 161 LEU A C 1
ATOM 1244 O O . LEU A 1 161 ? 1.283 -3.618 12.101 1.00 97.75 161 LEU A O 1
ATOM 1248 N N . CYS A 1 162 ? 1.621 -4.462 10.043 1.00 96.12 162 CYS A N 1
ATOM 1249 C CA . CYS A 1 162 ? 2.539 -5.513 10.488 1.00 96.12 162 CYS A CA 1
ATOM 1250 C C . CYS A 1 162 ? 3.758 -4.928 11.213 1.00 96.12 162 CYS A C 1
ATOM 1252 O O . CYS A 1 162 ? 4.068 -5.361 12.316 1.00 96.12 162 CYS A O 1
ATOM 1254 N N . VAL A 1 163 ? 4.417 -3.918 10.631 1.00 94.94 163 VAL A N 1
ATOM 1255 C CA . VAL A 1 163 ? 5.612 -3.308 11.241 1.00 94.94 163 VAL A CA 1
ATOM 1256 C C . VAL A 1 163 ? 5.262 -2.587 12.549 1.00 94.94 163 VAL A C 1
ATOM 1258 O O . VAL A 1 163 ? 6.000 -2.703 13.522 1.00 94.94 163 VAL A O 1
ATOM 1261 N N . TYR A 1 164 ? 4.121 -1.891 12.621 1.00 95.19 164 TYR A N 1
ATOM 1262 C CA . TYR A 1 164 ? 3.654 -1.279 13.870 1.00 95.19 164 TYR A CA 1
ATOM 1263 C C . TYR A 1 164 ? 3.421 -2.303 14.979 1.00 95.19 164 TYR A C 1
ATOM 1265 O O . TYR A 1 164 ? 3.836 -2.081 16.116 1.00 95.19 164 TYR A O 1
ATOM 1273 N N . VAL A 1 165 ? 2.747 -3.407 14.654 1.00 94.38 165 VAL A N 1
ATOM 1274 C CA . VAL A 1 165 ? 2.470 -4.487 15.605 1.00 94.38 165 VAL A CA 1
ATOM 1275 C C . VAL A 1 165 ? 3.774 -5.113 16.092 1.00 94.38 165 VAL A C 1
ATOM 1277 O O . VAL A 1 165 ? 3.943 -5.251 17.302 1.00 94.38 165 VAL A O 1
ATOM 1280 N N . GLU A 1 166 ? 4.709 -5.400 15.186 1.00 92.56 166 GLU A N 1
ATOM 1281 C CA . GLU A 1 166 ? 6.020 -5.963 15.526 1.00 92.56 166 GLU A CA 1
ATOM 1282 C C . GLU A 1 166 ? 6.800 -5.036 16.469 1.00 92.56 166 GLU A C 1
ATOM 1284 O O . GLU A 1 166 ? 7.285 -5.458 17.519 1.00 92.56 166 GLU A O 1
ATOM 1289 N N . HIS A 1 167 ? 6.853 -3.734 16.157 1.00 91.62 167 HIS A N 1
ATOM 1290 C CA . HIS A 1 167 ? 7.562 -2.745 16.979 1.00 91.62 167 HIS A CA 1
ATOM 1291 C C . HIS A 1 167 ? 6.990 -2.634 18.389 1.00 91.62 167 HIS A C 1
ATOM 1293 O O . HIS A 1 167 ? 7.752 -2.468 19.341 1.00 91.62 167 HIS A O 1
ATOM 1299 N N . LEU A 1 168 ? 5.668 -2.736 18.535 1.00 91.25 168 LEU A N 1
ATOM 1300 C CA . LEU A 1 168 ? 5.010 -2.731 19.839 1.00 91.25 168 LEU A CA 1
ATOM 1301 C C . LEU A 1 168 ? 5.225 -4.045 20.601 1.00 91.25 168 LEU A C 1
ATOM 1303 O O . LEU A 1 168 ? 5.450 -4.017 21.807 1.00 91.25 168 LEU A O 1
ATOM 1307 N N . GLN A 1 169 ? 5.168 -5.190 19.918 1.00 89.25 169 GLN A N 1
ATOM 1308 C CA . GLN A 1 169 ? 5.353 -6.507 20.535 1.00 89.25 169 GLN A CA 1
ATOM 1309 C C . GLN A 1 169 ? 6.780 -6.721 21.039 1.00 89.25 169 GLN A C 1
ATOM 1311 O O . GLN A 1 169 ? 6.967 -7.268 22.123 1.00 89.25 169 GLN A O 1
ATOM 1316 N N . GLN A 1 170 ? 7.771 -6.263 20.277 1.00 87.88 170 GLN A N 1
ATOM 1317 C CA . GLN A 1 170 ? 9.183 -6.389 20.629 1.00 87.88 170 GLN A CA 1
ATOM 1318 C C . GLN A 1 170 ? 9.695 -5.241 21.519 1.00 87.88 170 GLN A C 1
ATOM 1320 O O . GLN A 1 170 ? 10.870 -5.220 21.878 1.00 87.88 170 GLN A O 1
ATOM 1325 N N . GLY A 1 171 ? 8.849 -4.259 21.862 1.00 84.62 171 GLY A N 1
ATOM 1326 C CA . GLY A 1 171 ? 9.258 -3.084 22.643 1.00 84.62 171 GLY A CA 1
ATOM 1327 C C . GLY A 1 171 ? 10.266 -2.174 21.923 1.00 84.62 171 GLY A C 1
ATOM 1328 O O . GLY A 1 171 ? 11.004 -1.434 22.565 1.00 84.62 171 GLY A O 1
ATOM 1329 N N . LEU A 1 172 ? 10.321 -2.234 20.589 1.00 79.19 172 LEU A N 1
ATOM 1330 C CA . LEU A 1 172 ? 11.262 -1.481 19.750 1.00 79.19 172 LEU A CA 1
ATOM 1331 C C . LEU A 1 172 ? 10.765 -0.078 19.371 1.00 79.19 172 LEU A C 1
ATOM 1333 O O . LEU A 1 172 ? 11.557 0.774 18.937 1.00 79.19 172 LEU A O 1
ATOM 1337 N N . GLY A 1 173 ? 9.454 0.143 19.480 1.00 74.62 173 GLY A N 1
ATOM 1338 C CA . GLY A 1 173 ? 8.791 1.412 19.212 1.00 74.62 173 GLY A CA 1
ATOM 1339 C C . GLY A 1 173 ? 8.384 2.126 20.496 1.00 74.62 173 GLY A C 1
ATOM 1340 O O . GLY A 1 173 ? 7.786 1.527 21.387 1.00 74.62 173 GLY A O 1
ATOM 1341 N N . GLU A 1 174 ? 8.643 3.431 20.564 1.00 83.81 174 GLU A N 1
ATOM 1342 C CA . GLU A 1 174 ? 8.011 4.283 21.569 1.00 83.81 174 GLU A CA 1
ATOM 1343 C C . GLU A 1 174 ? 6.504 4.307 21.299 1.00 83.81 174 GLU A C 1
ATOM 1345 O O . GLU A 1 174 ? 6.070 4.729 20.221 1.00 83.81 174 GLU A O 1
ATOM 1350 N N . VAL A 1 175 ? 5.708 3.845 22.269 1.00 86.94 175 VAL A N 1
ATOM 1351 C CA . VAL A 1 175 ? 4.246 3.732 22.132 1.00 86.94 175 VAL A CA 1
ATOM 1352 C C . VAL A 1 175 ? 3.619 5.030 21.598 1.00 86.94 175 VAL A C 1
ATOM 1354 O O . VAL A 1 175 ? 2.890 4.939 20.609 1.00 86.94 175 VAL A O 1
ATOM 1357 N N . PRO A 1 176 ? 3.956 6.237 22.105 1.00 90.31 176 PRO A N 1
ATOM 1358 C CA . PRO A 1 176 ? 3.393 7.481 21.573 1.00 90.31 176 PRO A CA 1
ATOM 1359 C C . PRO A 1 176 ? 3.703 7.716 20.087 1.00 90.31 176 PRO A C 1
ATOM 1361 O O . PRO A 1 176 ? 2.839 8.156 19.329 1.00 90.31 176 PRO A O 1
ATOM 1364 N N . ALA A 1 177 ? 4.914 7.385 19.626 1.00 89.19 177 ALA A N 1
ATOM 1365 C CA . ALA A 1 177 ? 5.302 7.559 18.226 1.00 89.19 177 ALA A CA 1
ATOM 1366 C C . ALA A 1 177 ? 4.541 6.598 17.298 1.00 89.19 177 ALA A C 1
ATOM 1368 O O . ALA A 1 177 ? 4.117 6.985 16.201 1.00 89.19 177 ALA A O 1
ATOM 1369 N N . VAL A 1 178 ? 4.334 5.357 17.750 1.00 90.88 178 VAL A N 1
ATOM 1370 C CA . VAL A 1 178 ? 3.523 4.365 17.036 1.00 90.88 178 VAL A CA 1
ATOM 1371 C C . VAL A 1 178 ? 2.061 4.802 16.981 1.00 90.88 178 VAL A C 1
ATOM 1373 O O . VAL A 1 178 ? 1.481 4.837 15.893 1.00 90.88 178 VAL A O 1
ATOM 1376 N N . VAL A 1 179 ? 1.483 5.202 18.117 1.00 93.75 179 VAL A N 1
ATOM 1377 C CA . VAL A 1 179 ? 0.096 5.680 18.200 1.00 93.75 179 VAL A CA 1
ATOM 1378 C C . VAL A 1 179 ? -0.114 6.896 17.300 1.00 93.75 179 VAL A C 1
ATOM 1380 O O . VAL A 1 179 ? -1.053 6.909 16.506 1.00 93.75 179 VAL A O 1
ATOM 1383 N N . ALA A 1 180 ? 0.802 7.867 17.309 1.00 94.06 180 ALA A N 1
ATOM 1384 C CA . ALA A 1 180 ? 0.739 9.025 16.418 1.00 94.06 180 ALA A CA 1
ATOM 1385 C C . ALA A 1 180 ? 0.736 8.622 14.931 1.00 94.06 180 ALA A C 1
ATOM 1387 O O . ALA A 1 180 ? 0.038 9.220 14.111 1.00 94.06 180 ALA A O 1
ATOM 1388 N N . GLY A 1 181 ? 1.504 7.594 14.569 1.00 94.50 181 GLY A N 1
ATOM 1389 C CA . GLY A 1 181 ? 1.506 7.019 13.229 1.00 94.50 181 GLY A CA 1
ATOM 1390 C C . GLY A 1 181 ? 0.176 6.367 12.838 1.00 94.50 181 GLY A C 1
ATOM 1391 O O . GLY A 1 181 ? -0.385 6.685 11.786 1.00 94.50 181 GLY A O 1
ATOM 1392 N N . LEU A 1 182 ? -0.372 5.529 13.718 1.00 96.19 182 LEU A N 1
ATOM 1393 C CA . LEU A 1 182 ? -1.673 4.886 13.524 1.00 96.19 182 LEU A CA 1
ATOM 1394 C C . LEU A 1 182 ? -2.817 5.908 13.447 1.00 96.19 182 LEU A C 1
ATOM 1396 O O . LEU A 1 182 ? -3.710 5.764 12.614 1.00 96.19 182 LEU A O 1
ATOM 1400 N N . LEU A 1 183 ? -2.774 6.976 14.250 1.00 95.94 183 LEU A N 1
ATOM 1401 C CA . LEU A 1 183 ? -3.744 8.074 14.209 1.00 95.94 183 LEU A CA 1
ATOM 1402 C C . LEU A 1 183 ? -3.688 8.855 12.890 1.00 95.94 183 LEU A C 1
ATOM 1404 O O . LEU A 1 183 ? -4.738 9.211 12.344 1.00 95.94 183 LEU A O 1
ATOM 1408 N N . ARG A 1 184 ? -2.490 9.087 12.331 1.00 96.06 184 ARG A N 1
ATOM 1409 C CA . ARG A 1 184 ? -2.343 9.683 10.990 1.00 96.06 184 ARG A CA 1
ATOM 1410 C C . ARG A 1 184 ? -2.961 8.792 9.915 1.00 96.06 184 ARG A C 1
ATOM 1412 O O . ARG A 1 184 ? -3.728 9.286 9.088 1.00 96.06 184 ARG A O 1
ATOM 1419 N N . LEU A 1 185 ? -2.699 7.484 9.965 1.00 97.12 185 LEU A N 1
ATOM 1420 C CA . LEU A 1 185 ? -3.311 6.521 9.047 1.00 97.12 185 LEU A CA 1
ATOM 1421 C C . LEU A 1 185 ? -4.842 6.502 9.193 1.00 97.12 185 LEU A C 1
ATOM 1423 O O . LEU A 1 185 ? -5.554 6.636 8.200 1.00 97.12 185 LEU A O 1
ATOM 1427 N N . GLN A 1 186 ? -5.360 6.417 10.420 1.00 96.69 186 GLN A N 1
ATOM 1428 C CA . GLN A 1 186 ? -6.796 6.455 10.719 1.00 96.69 186 GLN A CA 1
ATOM 1429 C C . GLN A 1 186 ? -7.460 7.733 10.183 1.00 96.69 186 GLN A C 1
ATOM 1431 O O . GLN A 1 186 ? -8.547 7.680 9.598 1.00 96.69 186 GLN A O 1
ATOM 1436 N N . THR A 1 187 ? -6.797 8.880 10.334 1.00 94.81 187 THR A N 1
ATOM 1437 C CA . THR A 1 187 ? -7.274 10.164 9.808 1.00 94.81 187 THR A CA 1
ATOM 1438 C C . THR A 1 187 ? -7.346 10.127 8.284 1.00 94.81 187 THR A C 1
ATOM 1440 O O . THR A 1 187 ? -8.379 10.478 7.711 1.00 94.81 187 THR A O 1
ATOM 1443 N N . ARG A 1 188 ? -6.300 9.622 7.617 1.00 95.56 188 ARG A N 1
ATOM 1444 C CA . ARG A 1 188 ? -6.293 9.482 6.157 1.00 95.56 188 ARG A CA 1
ATOM 1445 C C . ARG A 1 188 ? -7.400 8.555 5.658 1.00 95.56 188 ARG A C 1
ATOM 1447 O O . ARG A 1 188 ? -8.120 8.910 4.727 1.00 95.56 188 ARG A O 1
ATOM 1454 N N . LEU A 1 189 ? -7.566 7.389 6.280 1.00 97.00 189 LEU A N 1
ATOM 1455 C CA . LEU A 1 189 ? -8.617 6.425 5.937 1.00 97.00 189 LEU A CA 1
ATOM 1456 C C . LEU A 1 189 ? -10.012 7.048 6.078 1.00 97.00 189 LEU A C 1
ATOM 1458 O O . LEU A 1 189 ? -10.863 6.879 5.205 1.00 97.00 189 LEU A O 1
ATOM 1462 N N . SER A 1 190 ? -10.227 7.833 7.137 1.00 94.25 190 SER A N 1
ATOM 1463 C CA . SER A 1 190 ? -11.485 8.558 7.352 1.00 94.25 190 SER A CA 1
ATOM 1464 C C . SER A 1 190 ? -11.777 9.553 6.229 1.00 94.25 190 SER A C 1
ATOM 1466 O O . SER A 1 190 ? -12.889 9.550 5.705 1.00 94.25 190 SER A O 1
ATOM 1468 N N . GLN A 1 191 ? -10.774 10.342 5.824 1.00 92.31 191 GLN A N 1
ATOM 1469 C CA . GLN A 1 191 ? -10.883 11.304 4.720 1.00 92.31 191 GLN A CA 1
ATOM 1470 C C . GLN A 1 191 ? -11.195 10.607 3.389 1.00 92.31 191 GLN A C 1
ATOM 1472 O O . GLN A 1 191 ? -12.076 11.035 2.647 1.00 92.31 191 GLN A O 1
ATOM 1477 N N . MET A 1 192 ? -10.518 9.494 3.088 1.00 93.88 192 MET A N 1
ATOM 1478 C CA . MET A 1 192 ? -10.792 8.703 1.880 1.00 93.88 192 MET A CA 1
ATOM 1479 C C . MET A 1 192 ? -12.195 8.073 1.900 1.00 93.88 192 MET A C 1
ATOM 1481 O O . MET A 1 192 ? -12.790 7.830 0.851 1.00 93.88 192 MET A O 1
ATOM 1485 N N . GLY A 1 193 ? -12.765 7.855 3.085 1.00 93.75 193 GLY A N 1
ATOM 1486 C CA . GLY A 1 193 ? -14.133 7.377 3.250 1.00 93.75 193 GLY A CA 1
ATOM 1487 C C . GLY A 1 193 ? -15.219 8.427 2.980 1.00 93.75 193 GLY A C 1
ATOM 1488 O O . GLY A 1 193 ? -16.395 8.058 2.926 1.00 93.75 193 GLY A O 1
ATOM 1489 N N . GLU A 1 194 ? -14.895 9.717 2.839 1.00 90.19 194 GLU A N 1
ATOM 1490 C CA . GLU A 1 194 ? -15.875 10.799 2.637 1.00 90.19 194 GLU A CA 1
ATOM 1491 C C . GLU A 1 194 ? -16.486 10.786 1.233 1.00 90.19 194 GLU A C 1
ATOM 1493 O O . GLU A 1 194 ? -15.774 10.816 0.225 1.00 90.19 194 GLU A O 1
ATOM 1498 N N . GLU A 1 195 ? -17.819 10.789 1.146 1.00 86.62 195 GLU A N 1
ATOM 1499 C CA . GLU A 1 195 ? -18.544 10.806 -0.135 1.00 86.62 195 GLU A CA 1
ATOM 1500 C C . GLU A 1 195 ? -18.290 12.082 -0.946 1.00 86.62 195 GLU A C 1
ATOM 1502 O O . GLU A 1 195 ? -18.329 12.065 -2.182 1.00 86.62 195 GLU A O 1
ATOM 1507 N N . ARG A 1 196 ? -17.991 13.189 -0.259 1.00 83.81 196 ARG A N 1
ATOM 1508 C CA . ARG A 1 196 ? -17.672 14.483 -0.863 1.00 83.81 196 ARG A CA 1
ATOM 1509 C C . ARG A 1 196 ? -16.359 15.002 -0.295 1.00 83.81 196 ARG A C 1
ATOM 1511 O O . ARG A 1 196 ? -16.203 15.096 0.915 1.00 83.81 196 ARG A O 1
ATOM 1518 N N . LEU A 1 197 ? -15.422 15.338 -1.174 1.00 77.69 197 LEU A N 1
ATOM 1519 C CA . LEU A 1 197 ? -14.089 15.807 -0.807 1.00 77.69 197 LEU A CA 1
ATOM 1520 C C . LEU A 1 197 ? -14.132 17.219 -0.231 1.00 77.69 197 LEU A C 1
ATOM 1522 O O . LEU A 1 197 ? -14.881 18.067 -0.723 1.00 77.69 197 LEU A O 1
ATOM 1526 N N . GLY A 1 198 ? -13.273 17.463 0.763 1.00 66.31 198 GLY A N 1
ATOM 1527 C CA . GLY A 1 198 ? -13.072 18.782 1.374 1.00 66.31 198 GLY A CA 1
ATOM 1528 C C . GLY A 1 198 ? -14.317 19.316 2.074 1.00 66.31 198 GLY A C 1
ATOM 1529 O O . GLY A 1 198 ? -14.439 20.517 2.292 1.00 66.31 198 GLY A O 1
ATOM 1530 N N . SER A 1 199 ? -15.269 18.432 2.359 1.00 60.91 199 SER A N 1
ATOM 1531 C CA . SER A 1 199 ? -16.593 18.827 2.796 1.00 60.91 199 SER A CA 1
ATOM 1532 C C . SER A 1 199 ? -16.683 18.930 4.316 1.00 60.91 199 SER A C 1
ATOM 1534 O O . SER A 1 199 ? -17.477 19.727 4.805 1.00 60.91 199 SER A O 1
ATOM 1536 N N . GLY A 1 200 ? -15.840 18.216 5.074 1.00 65.88 200 GLY A N 1
ATOM 1537 C CA . GLY A 1 200 ? -15.858 18.267 6.538 1.00 65.88 200 GLY A CA 1
ATOM 1538 C C . GLY A 1 200 ? -17.287 18.122 7.079 1.00 65.88 200 GLY A C 1
ATOM 1539 O O . GLY A 1 200 ? -18.037 17.245 6.653 1.00 65.88 200 GLY A O 1
ATOM 1540 N N . LEU A 1 201 ? -17.708 19.042 7.952 1.00 55.06 201 LEU A N 1
ATOM 1541 C CA . LEU A 1 201 ? -19.087 19.120 8.464 1.00 55.06 201 LEU A CA 1
ATOM 1542 C C . LEU A 1 201 ? -20.149 19.425 7.382 1.00 55.06 201 LEU A C 1
ATOM 1544 O O . LEU A 1 201 ? -21.303 19.036 7.533 1.00 55.06 201 LEU A O 1
ATOM 1548 N N . LEU A 1 202 ? -19.781 20.075 6.273 1.00 56.25 202 LEU A N 1
ATOM 1549 C CA . LEU A 1 202 ? -20.686 20.434 5.169 1.00 56.25 202 LEU A CA 1
ATOM 1550 C C . LEU A 1 202 ? -20.947 19.266 4.197 1.00 56.25 202 LEU A C 1
ATOM 1552 O O . LEU A 1 202 ? -21.856 19.334 3.367 1.00 56.25 202 LEU A O 1
ATOM 1556 N N . GLY A 1 203 ? -20.195 18.168 4.313 1.00 60.47 203 GLY A N 1
ATOM 1557 C CA . GLY A 1 203 ? -20.422 16.951 3.528 1.00 60.47 203 GLY A CA 1
ATOM 1558 C C . GLY A 1 203 ? -21.741 16.276 3.850 1.00 60.47 203 GLY A C 1
ATOM 1559 O O . GLY A 1 203 ? -22.434 15.812 2.944 1.00 60.47 203 GLY A O 1
ATOM 1560 N N . ALA A 1 204 ? -22.118 16.302 5.130 1.00 57.09 204 ALA A N 1
ATOM 1561 C CA . ALA A 1 204 ? -23.348 15.705 5.640 1.00 57.09 204 ALA A CA 1
ATOM 1562 C C . ALA A 1 204 ? -24.623 16.376 5.093 1.00 57.09 204 ALA A C 1
ATOM 1564 O O . ALA A 1 204 ? -25.677 15.750 5.074 1.00 57.09 204 ALA A O 1
ATOM 1565 N N . ILE A 1 205 ? -24.523 17.619 4.604 1.00 61.59 205 ILE A N 1
ATOM 1566 C CA . ILE A 1 205 ? -25.623 18.356 3.955 1.00 61.59 205 ILE A CA 1
ATOM 1567 C C . ILE A 1 205 ? -25.509 18.378 2.422 1.00 61.59 205 ILE A C 1
ATOM 1569 O O . ILE A 1 205 ? -26.238 19.100 1.748 1.00 61.59 205 ILE A O 1
ATOM 1573 N N . GLY A 1 206 ? -24.599 17.587 1.846 1.00 62.97 206 GLY A N 1
ATOM 1574 C CA . GLY A 1 206 ? -24.495 17.427 0.399 1.00 62.97 206 GLY A CA 1
ATOM 1575 C C . GLY A 1 206 ? -23.774 18.566 -0.330 1.00 62.97 206 GLY A C 1
ATOM 1576 O O . GLY A 1 206 ? -24.019 18.772 -1.519 1.00 62.97 206 GLY A O 1
ATOM 1577 N N . LEU A 1 207 ? -22.859 19.282 0.326 1.00 64.56 207 LEU A N 1
ATOM 1578 C CA . LEU A 1 207 ? -21.978 20.254 -0.330 1.00 64.56 207 LEU A CA 1
ATOM 1579 C C . LEU A 1 207 ? -20.572 19.664 -0.537 1.00 64.56 207 LEU A C 1
ATOM 1581 O O . LEU A 1 207 ? -20.104 18.839 0.241 1.00 64.56 207 LEU A O 1
ATOM 1585 N N . GLY A 1 208 ? -19.901 20.058 -1.623 1.00 72.06 208 GLY A N 1
ATOM 1586 C CA . GLY A 1 208 ? -18.548 19.601 -1.971 1.00 72.06 208 GLY A CA 1
ATOM 1587 C C . GLY A 1 208 ? -18.471 18.729 -3.228 1.00 72.06 208 GLY A C 1
ATOM 1588 O O . GLY A 1 208 ? -19.485 18.264 -3.769 1.00 72.06 208 GLY A O 1
ATOM 1589 N N . ARG A 1 209 ? -17.241 18.513 -3.710 1.00 82.12 209 ARG A N 1
ATOM 1590 C CA . ARG A 1 209 ? -16.958 17.720 -4.915 1.00 82.12 209 ARG A CA 1
ATOM 1591 C C . ARG A 1 209 ? -17.189 16.244 -4.618 1.00 82.12 209 ARG A C 1
ATOM 1593 O O . ARG A 1 209 ? -16.621 15.724 -3.663 1.00 82.12 209 ARG A O 1
ATOM 1600 N N . ARG A 1 210 ? -17.978 15.556 -5.447 1.00 86.00 210 ARG A N 1
ATOM 1601 C CA . ARG A 1 210 ? -18.161 14.103 -5.329 1.00 86.00 210 ARG A CA 1
ATOM 1602 C C . ARG A 1 210 ? -16.799 13.413 -5.373 1.00 86.00 210 ARG A C 1
ATOM 1604 O O . ARG A 1 210 ? -15.993 13.687 -6.263 1.00 86.00 210 ARG A O 1
ATOM 1611 N N . SER A 1 211 ? -16.543 12.556 -4.396 1.00 89.00 211 SER A N 1
ATOM 1612 C CA . SER A 1 211 ? -15.293 11.815 -4.333 1.00 89.00 211 SER A CA 1
ATOM 1613 C C . SER A 1 211 ? -15.249 10.767 -5.460 1.00 89.00 211 SER A C 1
ATOM 1615 O O . SER A 1 211 ? -16.268 10.123 -5.722 1.00 89.00 211 SER A O 1
ATOM 1617 N N . PRO A 1 212 ? -14.103 10.604 -6.152 1.00 90.38 212 PRO A N 1
ATOM 1618 C CA . PRO A 1 212 ? -13.966 9.668 -7.272 1.00 90.38 212 PRO A CA 1
ATOM 1619 C C . PRO A 1 212 ? -13.849 8.205 -6.819 1.00 90.38 212 PRO A C 1
ATOM 1621 O O . PRO A 1 212 ? -13.851 7.308 -7.654 1.00 90.38 212 PRO A O 1
ATOM 1624 N N . LEU A 1 213 ? -13.732 7.975 -5.508 1.00 94.44 213 LEU A N 1
ATOM 1625 C CA . LEU A 1 213 ? -13.467 6.664 -4.931 1.00 94.44 213 LEU A CA 1
ATOM 1626 C C . LEU A 1 213 ? -14.705 5.763 -4.952 1.00 94.44 213 LEU A C 1
ATOM 1628 O O . LEU A 1 213 ? -15.824 6.219 -4.674 1.00 94.44 213 LEU A O 1
ATOM 1632 N N . SER A 1 214 ? -14.488 4.481 -5.234 1.00 96.00 214 SER A N 1
ATOM 1633 C CA . SER A 1 214 ? -15.526 3.464 -5.347 1.00 96.00 214 SER A CA 1
ATOM 1634 C C . SER A 1 214 ? -16.180 3.143 -4.000 1.00 96.00 214 SER A C 1
ATOM 1636 O O . SER A 1 214 ? -15.572 3.250 -2.933 1.00 96.00 214 SER A O 1
ATOM 1638 N N . ASN A 1 215 ? -17.435 2.687 -4.034 1.00 96.12 215 ASN A N 1
ATOM 1639 C CA . ASN A 1 215 ? -18.138 2.246 -2.823 1.00 96.12 215 ASN A CA 1
ATOM 1640 C C . ASN A 1 215 ? -17.444 1.044 -2.167 1.00 96.12 215 ASN A C 1
ATOM 1642 O O . ASN A 1 215 ? -17.392 0.955 -0.943 1.00 96.12 215 ASN A O 1
ATOM 1646 N N . ARG A 1 216 ? -16.856 0.162 -2.982 1.00 97.25 216 ARG A N 1
ATOM 1647 C CA . ARG A 1 216 ? -16.075 -1.002 -2.548 1.00 97.25 216 ARG A CA 1
ATOM 1648 C C . ARG A 1 216 ? -14.877 -0.571 -1.698 1.00 97.25 216 ARG A C 1
ATOM 1650 O O . ARG A 1 216 ? -14.714 -1.045 -0.578 1.00 97.25 216 ARG A O 1
ATOM 1657 N N . PHE A 1 217 ? -14.114 0.411 -2.172 1.00 98.06 217 PHE A N 1
ATOM 1658 C CA . PHE A 1 217 ? -12.987 0.978 -1.432 1.00 98.06 217 PHE A CA 1
ATOM 1659 C C . PHE A 1 217 ? -13.423 1.732 -0.178 1.00 98.06 217 PHE A C 1
ATOM 1661 O O . PHE A 1 217 ? -12.787 1.603 0.868 1.00 98.06 217 PHE A O 1
ATOM 1668 N N . ARG A 1 218 ? -14.544 2.464 -0.242 1.00 97.06 218 ARG A N 1
ATOM 1669 C CA . ARG A 1 218 ? -15.126 3.136 0.933 1.00 97.06 218 ARG A CA 1
ATOM 1670 C C . ARG A 1 218 ? -15.414 2.166 2.065 1.00 97.06 218 ARG A C 1
ATOM 1672 O O . ARG A 1 218 ? -15.109 2.497 3.206 1.00 97.06 218 ARG A O 1
ATOM 1679 N N . VAL A 1 219 ? -15.955 0.982 1.764 1.00 98.38 219 VAL A N 1
ATOM 1680 C CA . VAL A 1 219 ? -16.172 -0.059 2.779 1.00 98.38 219 VAL A CA 1
ATOM 1681 C C . VAL A 1 219 ? -14.852 -0.439 3.446 1.00 98.38 219 VAL A C 1
ATOM 1683 O O . VAL A 1 219 ? -14.799 -0.484 4.673 1.00 98.38 219 VAL A O 1
ATOM 1686 N N . VAL A 1 220 ? -13.771 -0.625 2.680 1.00 98.69 220 VAL A N 1
ATOM 1687 C CA . VAL A 1 220 ? -12.454 -0.968 3.241 1.00 98.69 220 VAL A CA 1
ATOM 1688 C C . VAL A 1 220 ? -11.930 0.131 4.164 1.00 98.69 220 VAL A C 1
ATOM 1690 O O . VAL A 1 220 ? -11.622 -0.134 5.325 1.00 98.69 220 VAL A O 1
ATOM 1693 N N . VAL A 1 221 ? -11.865 1.378 3.686 1.00 98.44 221 VAL A N 1
ATOM 1694 C CA . VAL A 1 221 ? -11.278 2.479 4.472 1.00 98.44 221 VAL A CA 1
ATOM 1695 C C . VAL A 1 221 ? -12.131 2.854 5.685 1.00 98.44 221 VAL A C 1
ATOM 1697 O O . VAL A 1 221 ? -11.579 3.187 6.733 1.00 98.44 221 VAL A O 1
ATOM 1700 N N . ARG A 1 222 ? -13.467 2.750 5.596 1.00 98.25 222 ARG A N 1
ATOM 1701 C CA . ARG A 1 222 ? -14.370 2.958 6.741 1.00 98.25 222 ARG A CA 1
ATOM 1702 C C . ARG A 1 222 ? -14.221 1.849 7.775 1.00 98.25 222 ARG A C 1
ATOM 1704 O O . ARG A 1 222 ? -14.123 2.162 8.957 1.00 98.25 222 ARG A O 1
ATOM 1711 N N . SER A 1 223 ? -14.123 0.595 7.337 1.00 98.81 223 SER A N 1
ATOM 1712 C CA . SER A 1 223 ? -13.902 -0.550 8.228 1.00 98.81 223 SER A CA 1
ATOM 1713 C C . SER A 1 223 ? -12.571 -0.437 8.964 1.00 98.81 223 SER A C 1
ATOM 1715 O O . SER A 1 223 ? -12.533 -0.525 10.188 1.00 98.81 223 SER A O 1
ATOM 1717 N N . LEU A 1 224 ? -11.483 -0.155 8.242 1.00 98.62 224 LEU A N 1
ATOM 1718 C CA . LEU A 1 224 ? -10.160 -0.032 8.849 1.00 98.62 224 LEU A CA 1
ATOM 1719 C C . LEU A 1 224 ? -10.052 1.205 9.757 1.00 98.62 224 LEU A C 1
ATOM 1721 O O . LEU A 1 224 ? -9.458 1.127 10.829 1.00 98.62 224 LEU A O 1
ATOM 1725 N N . SER A 1 225 ? -10.671 2.333 9.386 1.00 98.38 225 SER A N 1
ATOM 1726 C CA . SER A 1 225 ? -10.726 3.520 10.252 1.00 98.38 225 SER A CA 1
ATOM 1727 C C . SER A 1 225 ? -11.517 3.270 11.542 1.00 98.38 225 SER A C 1
ATOM 1729 O O . SER A 1 225 ? -11.061 3.654 12.624 1.00 98.38 225 SER A O 1
ATOM 1731 N N . ALA A 1 226 ? -12.679 2.614 11.449 1.00 98.50 226 ALA A N 1
ATOM 1732 C CA . ALA A 1 226 ? -13.484 2.254 12.614 1.00 98.50 226 ALA A CA 1
ATOM 1733 C C . ALA A 1 226 ? -12.718 1.293 13.526 1.00 98.50 226 ALA A C 1
ATOM 1735 O O . ALA A 1 226 ? -12.597 1.557 14.720 1.00 98.50 226 ALA A O 1
ATOM 1736 N N . PHE A 1 227 ? -12.099 0.258 12.953 1.00 98.56 227 PHE A N 1
ATOM 1737 C CA . PHE A 1 227 ? -11.242 -0.664 13.687 1.00 98.56 227 PHE A CA 1
ATOM 1738 C C . PHE A 1 227 ? -10.129 0.061 14.444 1.00 98.56 227 PHE A C 1
ATOM 1740 O O . PHE A 1 227 ? -10.031 -0.083 15.658 1.00 98.56 227 PHE A O 1
ATOM 1747 N N . LEU A 1 228 ? -9.331 0.891 13.762 1.00 98.06 228 LEU A N 1
ATOM 1748 C CA . LEU A 1 228 ? -8.250 1.645 14.405 1.00 98.06 228 LEU A CA 1
ATOM 1749 C C . LEU A 1 228 ? -8.771 2.581 15.501 1.00 98.06 228 LEU A C 1
ATOM 1751 O O . LEU A 1 228 ? -8.129 2.714 16.535 1.00 98.06 228 LEU A O 1
ATOM 1755 N N . SER A 1 229 ? -9.946 3.185 15.315 1.00 97.06 229 SER A N 1
ATOM 1756 C CA . SER A 1 229 ? -10.564 4.036 16.340 1.00 97.06 229 SER A CA 1
ATOM 1757 C C . SER A 1 229 ? -10.951 3.242 17.592 1.00 97.06 229 SER A C 1
ATOM 1759 O O . SER A 1 229 ? -10.799 3.747 18.698 1.00 97.06 229 SER A O 1
ATOM 1761 N N . VAL A 1 230 ? -11.409 1.997 17.432 1.00 96.81 230 VAL A N 1
ATOM 1762 C CA . VAL A 1 230 ? -11.672 1.072 18.548 1.00 96.81 230 VAL A CA 1
ATOM 1763 C C . VAL A 1 230 ? -10.363 0.635 19.214 1.00 96.81 230 VAL A C 1
ATOM 1765 O O . VAL A 1 230 ? -10.308 0.511 20.434 1.00 96.81 230 VAL A O 1
ATOM 1768 N N . GLN A 1 231 ? -9.292 0.424 18.443 1.00 96.12 231 GLN A N 1
ATOM 1769 C CA . GLN A 1 231 ? -8.012 -0.053 18.979 1.00 96.12 231 GLN A CA 1
ATOM 1770 C C . GLN A 1 231 ? -7.157 1.030 19.650 1.00 96.12 231 GLN A C 1
ATOM 1772 O O . GLN A 1 231 ? -6.188 0.672 20.315 1.00 96.12 231 GLN A O 1
ATOM 1777 N N . ILE A 1 232 ? -7.478 2.319 19.498 1.00 95.00 232 ILE A N 1
ATOM 1778 C CA . ILE A 1 232 ? -6.692 3.450 20.024 1.00 95.00 232 ILE A CA 1
ATOM 1779 C C . ILE A 1 232 ? -7.564 4.257 21.006 1.00 95.00 232 ILE A C 1
ATOM 1781 O O . ILE A 1 232 ? -8.271 5.175 20.581 1.00 95.00 232 ILE A O 1
ATOM 1785 N N . PRO A 1 233 ? -7.559 3.917 22.310 1.00 91.06 233 PRO A N 1
ATOM 1786 C CA . PRO A 1 233 ? -8.383 4.600 23.311 1.00 91.06 233 PRO A CA 1
ATOM 1787 C C . PRO A 1 233 ? -7.957 6.052 23.573 1.00 91.06 233 PRO A C 1
ATOM 1789 O O . PRO A 1 233 ? -8.804 6.896 23.861 1.00 91.06 233 PRO A O 1
ATOM 1792 N N . SER A 1 234 ? -6.659 6.348 23.465 1.00 89.69 234 SER A N 1
ATOM 1793 C CA . SER A 1 234 ? -6.066 7.670 23.702 1.00 89.69 234 SER A CA 1
ATOM 1794 C C . SER A 1 234 ? -4.792 7.860 22.867 1.00 89.69 234 SER A C 1
ATOM 1796 O O . SER A 1 234 ? -4.333 6.936 22.200 1.00 89.69 234 SER A O 1
ATOM 1798 N N . GLU A 1 235 ? -4.216 9.065 22.875 1.00 87.12 235 GLU A N 1
ATOM 1799 C CA . GLU A 1 235 ? -3.025 9.416 22.076 1.00 87.12 235 GLU A CA 1
ATOM 1800 C C . GLU A 1 235 ? -1.733 8.704 22.514 1.00 87.12 235 GLU A C 1
ATOM 1802 O O . GLU A 1 235 ? -0.736 8.714 21.793 1.00 87.12 235 GLU A O 1
ATOM 1807 N N . ASP A 1 236 ? -1.759 8.056 23.672 1.00 88.81 236 ASP A N 1
ATOM 1808 C CA . ASP A 1 236 ? -0.651 7.337 24.294 1.00 88.81 236 ASP A CA 1
ATOM 1809 C C . ASP A 1 236 ? -0.953 5.847 24.531 1.00 88.81 236 ASP A C 1
ATOM 1811 O O . ASP A 1 236 ? -0.095 5.121 25.034 1.00 88.81 236 ASP A O 1
ATOM 1815 N N . GLN A 1 237 ? -2.142 5.363 24.149 1.00 90.88 237 GLN A N 1
ATOM 1816 C CA . GLN A 1 237 ? -2.554 3.977 24.370 1.00 90.88 237 GLN A CA 1
ATOM 1817 C C . GLN A 1 237 ? -3.032 3.294 23.097 1.00 90.88 237 GLN A C 1
ATOM 1819 O O . GLN A 1 237 ? -3.707 3.867 22.244 1.00 90.88 237 GLN A O 1
ATOM 1824 N N . VAL A 1 238 ? -2.738 2.000 23.016 1.00 93.75 238 VAL A N 1
ATOM 1825 C CA . VAL A 1 238 ? -3.227 1.129 21.955 1.00 93.75 238 VAL A CA 1
ATOM 1826 C C . VAL A 1 238 ? -3.498 -0.263 22.501 1.00 93.75 238 VAL A C 1
ATOM 1828 O O . VAL A 1 238 ? -2.740 -0.801 23.310 1.00 93.75 238 VAL A O 1
ATOM 1831 N N . ARG A 1 239 ? -4.606 -0.860 22.067 1.00 93.62 239 ARG A N 1
ATOM 1832 C CA . ARG A 1 239 ? -5.034 -2.177 22.524 1.00 93.62 239 ARG A CA 1
ATOM 1833 C C . ARG A 1 239 ? -4.206 -3.263 21.844 1.00 93.62 239 ARG A C 1
ATOM 1835 O O . ARG A 1 239 ? -4.406 -3.568 20.671 1.00 93.62 239 ARG A O 1
ATOM 1842 N N . LEU A 1 240 ? -3.298 -3.874 22.602 1.00 92.38 240 LEU A N 1
ATOM 1843 C CA . LEU A 1 240 ? -2.443 -4.981 22.149 1.00 92.38 240 LEU A CA 1
ATOM 1844 C C . LEU A 1 240 ? -2.903 -6.363 22.616 1.00 92.38 240 LEU A C 1
ATOM 1846 O O . LEU A 1 240 ? -2.300 -7.358 22.215 1.00 92.38 240 LEU A O 1
ATOM 1850 N N . GLN A 1 241 ? -3.918 -6.422 23.476 1.00 92.06 241 GLN A N 1
ATOM 1851 C CA . GLN A 1 241 ? -4.472 -7.658 24.016 1.00 92.06 241 GLN A CA 1
ATOM 1852 C C . GLN A 1 241 ? -6.008 -7.630 23.943 1.00 92.06 241 GLN A C 1
ATOM 1854 O O . GLN A 1 241 ? -6.591 -6.543 24.015 1.00 92.06 241 GLN A O 1
ATOM 1859 N N . PRO A 1 242 ? -6.658 -8.798 23.807 1.00 92.12 242 PRO A N 1
ATOM 1860 C CA . PRO A 1 242 ? -8.103 -8.949 23.970 1.00 92.12 242 PRO A CA 1
ATOM 1861 C C . PRO A 1 242 ? -8.615 -8.319 25.270 1.00 92.12 242 PRO A C 1
ATOM 1863 O O . PRO A 1 242 ? -7.945 -8.403 26.299 1.00 92.12 242 PRO A O 1
ATOM 1866 N N . SER A 1 243 ? -9.806 -7.719 25.248 1.00 85.81 243 SER A N 1
ATOM 1867 C CA . SER A 1 243 ? -10.446 -7.203 26.467 1.00 85.81 243 SER A CA 1
ATOM 1868 C C . SER A 1 243 ? -11.962 -7.138 26.314 1.00 85.81 243 SER A C 1
ATOM 1870 O O . SER A 1 243 ? -12.455 -6.654 25.295 1.00 85.81 243 SER A O 1
ATOM 1872 N N . THR A 1 244 ? -12.686 -7.608 27.334 1.00 76.38 244 THR A N 1
ATOM 1873 C CA . THR A 1 244 ? -14.157 -7.615 27.393 1.00 76.38 244 THR A CA 1
ATOM 1874 C C . THR A 1 244 ? -14.750 -6.308 27.919 1.00 76.38 244 THR A C 1
ATOM 1876 O O . THR A 1 244 ? -15.885 -5.988 27.580 1.00 76.38 244 THR A O 1
ATOM 1879 N N . ASP A 1 245 ? -13.984 -5.520 28.678 1.00 70.25 245 ASP A N 1
ATOM 1880 C CA . ASP A 1 245 ? -14.467 -4.319 29.376 1.00 70.25 245 ASP A CA 1
ATOM 1881 C C . ASP A 1 245 ? -14.132 -3.041 28.593 1.00 70.25 245 ASP A C 1
ATOM 1883 O O . ASP A 1 245 ? -13.547 -2.084 29.105 1.00 70.25 245 ASP A O 1
ATOM 1887 N N . GLN A 1 246 ? -14.451 -3.036 27.297 1.00 72.81 246 GLN A N 1
ATOM 1888 C CA . GLN A 1 246 ? -14.069 -1.939 26.416 1.00 72.81 246 GLN A CA 1
ATOM 1889 C C . GLN A 1 246 ? -15.101 -0.807 26.427 1.00 72.81 246 GLN A C 1
ATOM 1891 O O . GLN A 1 246 ? -16.151 -0.891 25.792 1.00 72.81 246 GLN A O 1
ATOM 1896 N N . GLN A 1 247 ? -14.759 0.307 27.074 1.00 85.06 247 GLN A N 1
ATOM 1897 C CA . GLN A 1 247 ? -15.471 1.567 26.866 1.00 85.06 247 GLN A CA 1
ATOM 1898 C C . GLN A 1 247 ? -15.001 2.215 25.561 1.00 85.06 247 GLN A C 1
ATOM 1900 O O . GLN A 1 247 ? -13.827 2.549 25.395 1.00 85.06 247 GLN A O 1
ATOM 1905 N N . LEU A 1 248 ? -15.923 2.377 24.614 1.00 92.06 248 LEU A N 1
ATOM 1906 C CA . LEU A 1 248 ? -15.642 3.033 23.343 1.00 92.06 248 LEU A CA 1
ATOM 1907 C C . LEU A 1 248 ? -15.565 4.548 23.527 1.00 92.06 248 LEU A C 1
ATOM 1909 O O . LEU A 1 248 ? -16.416 5.162 24.170 1.00 92.06 248 LEU A O 1
ATOM 1913 N N . THR A 1 249 ? -14.568 5.172 22.901 1.00 93.75 249 THR A N 1
ATOM 1914 C CA . THR A 1 249 ? -14.520 6.633 22.801 1.00 93.75 249 THR A CA 1
ATOM 1915 C C . THR A 1 249 ? -15.661 7.136 21.916 1.00 93.75 249 THR A C 1
ATOM 1917 O O . THR A 1 249 ? -16.130 6.427 21.023 1.00 93.75 249 THR A O 1
ATOM 1920 N N . ALA A 1 250 ? -16.065 8.399 22.080 1.00 94.44 250 ALA A N 1
ATOM 1921 C CA . ALA A 1 250 ? -17.069 9.014 21.205 1.00 94.44 250 ALA A CA 1
ATOM 1922 C C . ALA A 1 250 ? -16.673 8.934 19.716 1.00 94.44 250 ALA A C 1
ATOM 1924 O O . ALA A 1 250 ? -17.515 8.703 18.851 1.00 94.44 250 ALA A O 1
ATOM 1925 N N . LYS A 1 251 ? -15.371 9.054 19.417 1.00 93.94 251 LYS A N 1
ATOM 1926 C CA . LYS A 1 251 ? -14.824 8.909 18.062 1.00 93.94 251 LYS A CA 1
ATOM 1927 C C . LYS A 1 251 ? -14.993 7.485 17.527 1.00 93.94 251 LYS A C 1
ATOM 1929 O O . LYS A 1 251 ? -15.425 7.320 16.387 1.00 93.94 251 LYS A O 1
ATOM 1934 N N . ALA A 1 252 ? -14.676 6.472 18.335 1.00 95.94 252 ALA A N 1
ATOM 1935 C CA . ALA A 1 252 ? -14.855 5.070 17.964 1.00 95.94 252 ALA A CA 1
ATOM 1936 C C . ALA A 1 252 ? -16.335 4.734 17.742 1.00 95.94 252 ALA A C 1
ATOM 1938 O O . ALA A 1 252 ? -16.683 4.160 16.711 1.00 95.94 252 ALA A O 1
ATOM 1939 N N . GLN A 1 253 ? -17.208 5.180 18.651 1.00 96.69 253 GLN A N 1
ATOM 1940 C CA . GLN A 1 253 ? -18.653 5.001 18.534 1.00 96.69 253 GLN A CA 1
ATOM 1941 C C . GLN A 1 253 ? -19.194 5.644 17.252 1.00 96.69 253 GLN A C 1
ATOM 1943 O O . GLN A 1 253 ? -19.942 5.013 16.510 1.00 96.69 253 GLN A O 1
ATOM 1948 N N . GLN A 1 254 ? -18.777 6.874 16.946 1.00 95.75 254 GLN A N 1
ATOM 1949 C CA . GLN A 1 254 ? -19.197 7.562 15.728 1.00 95.75 254 GLN A CA 1
ATOM 1950 C C . GLN A 1 254 ? -18.722 6.835 14.461 1.00 95.75 254 GLN A C 1
ATOM 1952 O O . GLN A 1 254 ? -19.476 6.730 13.494 1.00 95.75 254 GLN A O 1
ATOM 1957 N N . ALA A 1 255 ? -17.484 6.333 14.446 1.00 96.62 255 ALA A N 1
ATOM 1958 C CA . ALA A 1 255 ? -16.947 5.598 13.304 1.00 96.62 255 ALA A CA 1
ATOM 1959 C C . ALA A 1 255 ? -17.704 4.281 13.055 1.00 96.62 255 ALA A C 1
ATOM 1961 O O . ALA A 1 255 ? -17.997 3.960 11.901 1.00 96.62 255 ALA A O 1
ATOM 1962 N N . LEU A 1 256 ? -18.065 3.563 14.125 1.00 97.44 256 LEU A N 1
ATOM 1963 C CA . LEU A 1 256 ? -18.888 2.354 14.058 1.00 97.44 256 LEU A CA 1
ATOM 1964 C C . LEU A 1 256 ? -20.295 2.649 13.543 1.00 97.44 256 LEU A C 1
ATOM 1966 O O . LEU A 1 256 ? -20.706 2.039 12.563 1.00 97.44 256 LEU A O 1
ATOM 1970 N N . VAL A 1 257 ? -20.981 3.646 14.109 1.00 97.19 257 VAL A N 1
ATOM 1971 C CA . VAL A 1 257 ? -22.333 4.041 13.673 1.00 97.19 257 VAL A CA 1
ATOM 1972 C C . VAL A 1 257 ? -22.354 4.387 12.183 1.00 97.19 257 VAL A C 1
ATOM 1974 O O . VAL A 1 257 ? -23.260 3.982 11.455 1.00 97.19 257 VAL A O 1
ATOM 1977 N N . VAL A 1 258 ? -21.334 5.102 11.695 1.00 95.62 258 VAL A N 1
ATOM 1978 C CA . VAL A 1 258 ? -21.212 5.404 10.262 1.00 95.62 258 VAL A CA 1
ATOM 1979 C C . VAL A 1 258 ? -21.108 4.116 9.447 1.00 95.62 258 VAL A C 1
ATOM 1981 O O . VAL A 1 258 ? -21.882 3.955 8.508 1.00 95.62 258 VAL A O 1
ATOM 1984 N N . LEU A 1 259 ? -20.208 3.196 9.806 1.00 97.81 259 LEU A N 1
ATOM 1985 C CA . LEU A 1 259 ? -20.023 1.924 9.098 1.00 97.81 259 LEU A CA 1
ATOM 1986 C C . LEU A 1 259 ? -21.296 1.058 9.107 1.00 97.81 259 LEU A C 1
ATOM 1988 O O . LEU A 1 259 ? -21.710 0.556 8.065 1.00 97.81 259 LEU A O 1
ATOM 1992 N N . GLU A 1 260 ? -21.943 0.930 10.262 1.00 97.81 260 GLU A N 1
ATOM 1993 C CA . GLU A 1 260 ? -23.163 0.141 10.465 1.00 97.81 260 GLU A CA 1
ATOM 1994 C C . GLU A 1 260 ? -24.369 0.702 9.716 1.00 97.81 260 GLU A C 1
ATOM 1996 O O . GLU A 1 260 ? -25.253 -0.049 9.308 1.00 97.81 260 GLU A O 1
ATOM 2001 N N . SER A 1 261 ? -24.405 2.019 9.506 1.00 96.50 261 SER A N 1
ATOM 2002 C CA . SER A 1 261 ? -25.472 2.668 8.747 1.00 96.50 261 SER A CA 1
ATOM 2003 C C . SER A 1 261 ? -25.308 2.532 7.231 1.00 96.50 261 SER A C 1
ATOM 2005 O O . SER A 1 261 ? -26.296 2.675 6.509 1.00 96.50 261 SER A O 1
ATOM 2007 N N . MET A 1 262 ? -24.107 2.215 6.721 1.00 96.19 262 MET A N 1
ATOM 2008 C CA . MET A 1 262 ? -23.843 2.131 5.275 1.00 96.19 262 MET A CA 1
ATOM 2009 C C . MET A 1 262 ? -24.840 1.229 4.521 1.00 96.19 262 MET A C 1
ATOM 2011 O O . MET A 1 262 ? -25.365 1.682 3.503 1.00 96.19 262 MET A O 1
ATOM 2015 N N . PRO A 1 263 ? -25.203 0.018 4.998 1.00 96.31 263 PRO A N 1
ATOM 2016 C CA . PRO A 1 263 ? -26.143 -0.858 4.296 1.00 96.31 263 PRO A CA 1
ATOM 2017 C C . PRO A 1 263 ? -27.562 -0.294 4.125 1.00 96.31 263 PRO A C 1
ATOM 2019 O O . PRO A 1 263 ? -28.328 -0.831 3.329 1.00 96.31 263 PRO A O 1
ATOM 2022 N N . SER A 1 264 ? -27.936 0.763 4.858 1.00 94.31 264 SER A N 1
ATOM 2023 C CA . SER A 1 264 ? -29.232 1.438 4.679 1.00 94.31 264 SER A CA 1
ATOM 2024 C C . SER A 1 264 ? -29.306 2.254 3.381 1.00 94.31 264 SER A C 1
ATOM 2026 O O . SER A 1 264 ? -30.395 2.513 2.866 1.00 94.31 264 SER A O 1
ATOM 2028 N N . SER A 1 265 ? -28.155 2.637 2.819 1.00 93.62 265 SER A N 1
ATOM 2029 C CA . SER A 1 265 ? -28.079 3.359 1.553 1.00 93.62 265 SER A CA 1
ATOM 2030 C C . SER A 1 265 ? -28.046 2.392 0.372 1.00 93.62 265 SER A C 1
ATOM 2032 O O . SER A 1 265 ? -27.260 1.444 0.336 1.00 93.62 265 SER A O 1
ATOM 2034 N N . LYS A 1 266 ? -28.849 2.687 -0.660 1.00 93.62 266 LYS A N 1
ATOM 2035 C CA . LYS A 1 266 ? -28.957 1.868 -1.883 1.00 93.62 266 LYS A CA 1
ATOM 2036 C C . LYS A 1 266 ? -27.609 1.614 -2.564 1.00 93.62 266 LYS A C 1
ATOM 2038 O O . LYS A 1 266 ? -27.439 0.590 -3.211 1.00 93.62 266 LYS A O 1
ATOM 2043 N N . GLN A 1 267 ? -26.645 2.521 -2.412 1.00 93.38 267 GLN A N 1
ATOM 2044 C CA . GLN A 1 267 ? -25.335 2.417 -3.059 1.00 93.38 267 GLN A CA 1
ATOM 2045 C C . GLN A 1 267 ? -24.417 1.337 -2.450 1.00 93.38 267 GLN A C 1
ATOM 2047 O O . GLN A 1 267 ? -23.388 1.013 -3.043 1.00 93.38 267 GLN A O 1
ATOM 2052 N N . TYR A 1 268 ? -24.774 0.801 -1.278 1.00 96.31 268 TYR A N 1
ATOM 2053 C CA . TYR A 1 268 ? -24.043 -0.263 -0.583 1.00 96.31 268 TYR A CA 1
ATOM 2054 C C . TYR A 1 268 ? -24.856 -1.562 -0.473 1.00 96.31 268 TYR A C 1
ATOM 2056 O O . TYR A 1 268 ? -24.450 -2.462 0.260 1.00 96.31 268 TYR A O 1
ATOM 2064 N N . ALA A 1 269 ? -25.983 -1.677 -1.187 1.00 93.19 269 ALA A N 1
ATOM 2065 C CA . ALA A 1 269 ? -26.871 -2.839 -1.106 1.00 93.19 269 ALA A CA 1
ATOM 2066 C C . ALA A 1 269 ? -26.127 -4.158 -1.388 1.00 93.19 269 ALA A C 1
ATOM 2068 O O . ALA A 1 269 ? -26.192 -5.079 -0.577 1.00 93.19 269 ALA A O 1
ATOM 2069 N N . ASP A 1 270 ? -25.320 -4.192 -2.453 1.00 96.00 270 ASP A N 1
ATOM 2070 C CA . ASP A 1 270 ? -24.536 -5.373 -2.858 1.00 96.00 270 ASP A CA 1
ATOM 2071 C C . ASP A 1 270 ? -23.308 -5.631 -1.966 1.00 96.00 270 ASP A C 1
ATOM 2073 O O . ASP A 1 270 ? -22.605 -6.625 -2.119 1.00 96.00 270 ASP A O 1
ATOM 2077 N N . LEU A 1 271 ? -23.021 -4.723 -1.029 1.00 97.94 271 LEU A N 1
ATOM 2078 C CA . LEU A 1 271 ? -21.872 -4.795 -0.125 1.00 97.94 271 LEU A CA 1
ATOM 2079 C C . LEU A 1 271 ? -22.288 -5.109 1.317 1.00 97.94 271 LEU A C 1
ATOM 2081 O O . LEU A 1 271 ? -21.427 -5.174 2.196 1.00 97.94 271 LEU A O 1
ATOM 2085 N N . LYS A 1 272 ? -23.588 -5.315 1.572 1.00 97.50 272 LYS A N 1
ATOM 2086 C CA . LYS A 1 272 ? -24.154 -5.523 2.912 1.00 97.50 272 LYS A CA 1
ATOM 2087 C C . LYS A 1 272 ? -23.488 -6.672 3.666 1.00 97.50 272 LYS A C 1
ATOM 2089 O O . LYS A 1 272 ? -23.139 -6.492 4.830 1.00 97.50 272 LYS A O 1
ATOM 2094 N N . ASP A 1 273 ? -23.266 -7.810 3.015 1.00 98.12 273 ASP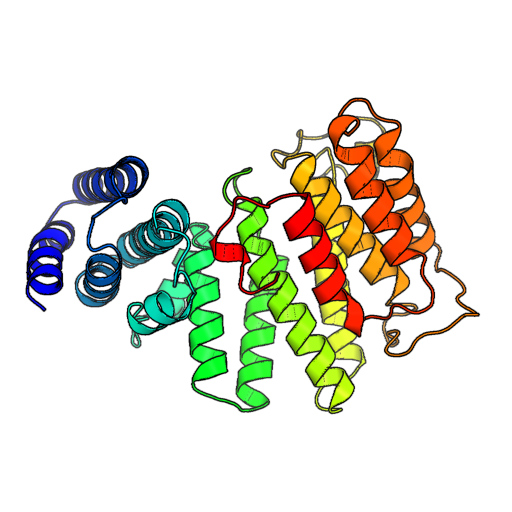 A N 1
ATOM 2095 C CA . ASP A 1 273 ? -22.650 -8.977 3.658 1.00 98.12 273 ASP A CA 1
ATOM 2096 C C . ASP A 1 273 ? -21.188 -8.712 4.031 1.00 98.12 273 ASP A C 1
ATOM 2098 O O . ASP A 1 273 ? -20.747 -9.047 5.131 1.00 98.12 273 ASP A O 1
ATOM 2102 N N . SER A 1 274 ? -20.441 -8.046 3.147 1.00 98.31 274 SER A N 1
ATOM 2103 C CA . SER A 1 274 ? -19.053 -7.654 3.408 1.00 98.31 274 SER A CA 1
ATOM 2104 C C . SER A 1 274 ? -18.951 -6.639 4.546 1.00 98.31 274 SER A C 1
ATOM 2106 O O . SER A 1 274 ? -18.084 -6.775 5.409 1.00 98.31 274 SER A O 1
ATOM 2108 N N . ILE A 1 275 ? -19.863 -5.661 4.592 1.00 98.69 275 ILE A N 1
ATOM 2109 C CA . ILE A 1 275 ? -19.967 -4.702 5.700 1.00 98.69 275 ILE A CA 1
ATOM 2110 C C . ILE A 1 275 ? -20.312 -5.437 7.000 1.00 98.69 275 ILE A C 1
ATOM 2112 O O . ILE A 1 275 ? -19.672 -5.198 8.018 1.00 98.69 275 ILE A O 1
ATOM 2116 N N . GLY A 1 276 ? -21.266 -6.371 6.966 1.00 98.56 276 GLY A N 1
ATOM 2117 C CA . GLY A 1 276 ? -21.656 -7.174 8.124 1.00 98.56 276 GLY A CA 1
ATOM 2118 C C . GLY A 1 276 ? -20.489 -7.969 8.711 1.00 98.56 276 GLY A C 1
ATOM 2119 O O . GLY A 1 276 ? -20.268 -7.924 9.919 1.00 98.56 276 GLY A O 1
ATOM 2120 N N . LYS A 1 277 ? -19.687 -8.628 7.864 1.00 98.62 277 LYS A N 1
ATOM 2121 C CA . LYS A 1 277 ? -18.477 -9.350 8.295 1.00 98.62 277 LYS A CA 1
ATOM 2122 C C . LYS A 1 277 ? -17.433 -8.418 8.913 1.00 98.62 277 LYS A C 1
ATOM 2124 O O . LYS A 1 277 ? -16.835 -8.766 9.927 1.00 98.62 277 LYS A O 1
ATOM 2129 N N . ALA A 1 278 ? -17.237 -7.227 8.346 1.00 98.75 278 ALA A N 1
ATOM 2130 C CA . ALA A 1 278 ? -16.326 -6.231 8.908 1.00 98.75 278 ALA A CA 1
ATOM 2131 C C . ALA A 1 278 ? -16.805 -5.720 10.276 1.00 98.75 278 ALA A C 1
ATOM 2133 O O . ALA A 1 278 ? -16.028 -5.667 11.223 1.00 98.75 278 ALA A O 1
ATOM 2134 N N . VAL A 1 279 ? -18.095 -5.405 10.407 1.00 98.62 279 VAL A N 1
ATOM 2135 C CA . VAL A 1 279 ? -18.717 -4.972 11.668 1.00 98.62 279 VAL A CA 1
ATOM 2136 C C . VAL A 1 279 ? -18.591 -6.058 12.741 1.00 98.62 279 VAL A C 1
ATOM 2138 O O . VAL A 1 279 ? -18.147 -5.768 13.848 1.00 98.62 279 VAL A O 1
ATOM 2141 N N . GLN A 1 280 ? -18.893 -7.317 12.407 1.00 98.44 280 GLN A N 1
ATOM 2142 C CA . GLN A 1 280 ? -18.711 -8.456 13.318 1.00 98.44 280 GLN A CA 1
ATOM 2143 C C . GLN A 1 280 ? -17.257 -8.603 13.772 1.00 98.44 280 GLN A C 1
ATOM 2145 O O . GLN A 1 280 ? -17.001 -8.806 14.958 1.00 98.44 280 GLN A O 1
ATOM 2150 N N . PHE A 1 281 ? -16.304 -8.458 12.847 1.00 98.62 281 PHE A N 1
ATOM 2151 C CA . PHE A 1 281 ? -14.882 -8.503 13.169 1.00 98.62 281 PHE A CA 1
ATOM 2152 C C . PHE A 1 281 ? -14.495 -7.408 14.169 1.00 98.62 281 PHE A C 1
ATOM 2154 O O . PHE A 1 281 ? -13.774 -7.684 15.124 1.00 98.62 281 PHE A O 1
ATOM 2161 N N . ILE A 1 282 ? -14.964 -6.174 13.967 1.00 97.94 282 ILE A N 1
ATOM 2162 C CA . ILE A 1 282 ? -14.589 -5.029 14.809 1.00 97.94 282 ILE A CA 1
ATOM 2163 C C . ILE A 1 282 ? -15.229 -5.118 16.202 1.00 97.94 282 ILE A C 1
ATOM 2165 O O . ILE A 1 282 ? -14.578 -4.770 17.185 1.00 97.94 282 ILE A O 1
ATOM 2169 N N . HIS A 1 283 ? -16.473 -5.598 16.294 1.00 96.06 283 HIS A N 1
ATOM 2170 C CA . HIS A 1 283 ? -17.176 -5.763 17.573 1.00 96.06 283 HIS A CA 1
ATOM 2171 C C . HIS A 1 283 ? -16.643 -6.900 18.429 1.00 96.06 283 HIS A C 1
ATOM 2173 O O . HIS A 1 283 ? -16.859 -6.894 19.638 1.00 96.06 283 HIS A O 1
ATOM 2179 N N . TYR A 1 284 ? -15.975 -7.886 17.832 1.00 96.38 284 TYR A N 1
ATOM 2180 C CA . TYR A 1 284 ? -15.462 -9.014 18.591 1.00 96.38 284 TYR A CA 1
ATOM 2181 C C . TYR A 1 284 ? -14.366 -8.548 19.575 1.00 96.38 284 TYR A C 1
ATOM 2183 O O . TYR A 1 284 ? -13.283 -8.145 19.140 1.00 96.38 284 TYR A O 1
ATOM 2191 N N . PRO A 1 285 ? -14.589 -8.633 20.905 1.00 93.69 285 PRO A N 1
ATOM 2192 C CA . PRO A 1 285 ? -13.652 -8.117 21.913 1.00 93.69 285 PRO A CA 1
ATOM 2193 C C . PRO A 1 285 ? -12.326 -8.890 21.959 1.00 93.69 285 PRO A C 1
ATOM 2195 O O . PRO A 1 285 ? -11.345 -8.428 22.545 1.00 93.69 285 PRO A O 1
ATOM 2198 N N . GLY A 1 286 ? -12.299 -10.072 21.333 1.00 95.56 286 GLY A N 1
ATOM 2199 C CA . GLY A 1 286 ? -11.101 -10.881 21.170 1.00 95.56 286 GLY A CA 1
ATOM 2200 C C . GLY A 1 286 ? -10.095 -10.316 20.167 1.00 95.56 286 GLY A C 1
ATOM 2201 O O . GLY A 1 286 ? -8.928 -10.677 20.243 1.00 95.56 286 GLY A O 1
ATOM 2202 N N . HIS A 1 287 ? -10.506 -9.427 19.259 1.00 97.00 287 HIS A N 1
ATOM 2203 C CA . HIS A 1 287 ? -9.574 -8.788 18.333 1.00 97.00 287 HIS A CA 1
ATOM 2204 C C . HIS A 1 287 ? -8.929 -7.555 18.961 1.00 97.00 287 HIS A C 1
ATOM 2206 O O . HIS A 1 287 ? -9.588 -6.755 19.614 1.00 97.00 287 HIS A O 1
ATOM 2212 N N . CYS A 1 288 ? -7.644 -7.346 18.722 1.00 96.62 288 CYS A N 1
ATOM 2213 C CA . CYS A 1 288 ? -6.862 -6.186 19.144 1.00 96.62 288 CYS A CA 1
ATOM 2214 C C . CYS A 1 288 ? -6.102 -5.605 17.940 1.00 96.62 288 CYS A C 1
ATOM 2216 O O . CYS A 1 288 ? -6.286 -6.076 16.823 1.00 96.62 288 CYS A O 1
ATOM 2218 N N . LEU A 1 289 ? -5.217 -4.613 18.109 1.00 96.31 289 LEU A N 1
ATOM 2219 C CA . LEU A 1 289 ? -4.444 -4.048 16.985 1.00 96.31 289 LEU A CA 1
ATOM 2220 C C . LEU A 1 289 ? -3.737 -5.122 16.132 1.00 96.31 289 LEU A C 1
ATOM 2222 O O . LEU A 1 289 ? -3.629 -4.959 14.916 1.00 96.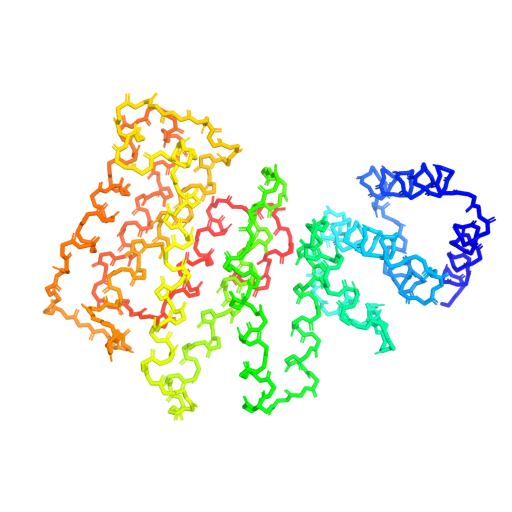31 289 LEU A O 1
ATOM 2226 N N . ARG A 1 290 ? -3.298 -6.224 16.758 1.00 96.81 290 ARG A N 1
ATOM 2227 C CA . ARG A 1 290 ? -2.620 -7.356 16.097 1.00 96.81 290 ARG A CA 1
ATOM 2228 C C . ARG A 1 290 ? -3.448 -7.974 14.973 1.00 96.81 290 ARG A C 1
ATOM 2230 O O . ARG A 1 290 ? -2.882 -8.510 14.029 1.00 96.81 290 ARG A O 1
ATOM 2237 N N . ASP A 1 291 ? -4.765 -7.845 15.056 1.00 98.25 291 ASP A N 1
ATOM 2238 C CA . ASP A 1 291 ? -5.723 -8.403 14.108 1.00 98.25 291 ASP A CA 1
ATOM 2239 C C . ASP A 1 291 ? -6.051 -7.428 12.960 1.00 98.25 291 ASP A C 1
ATOM 2241 O O . ASP A 1 291 ? -6.810 -7.757 12.051 1.00 98.25 291 ASP A O 1
ATOM 2245 N N . GLY A 1 292 ? -5.457 -6.228 12.949 1.00 98.00 292 GLY A N 1
ATOM 2246 C CA . GLY A 1 292 ? -5.616 -5.247 11.870 1.00 98.00 292 GLY A CA 1
ATOM 2247 C C . GLY A 1 292 ? -5.210 -5.767 10.483 1.00 98.00 292 GLY A C 1
ATOM 2248 O O . GLY A 1 292 ? -5.985 -5.596 9.538 1.00 98.00 292 GLY A O 1
ATOM 2249 N N . PRO A 1 293 ? -4.047 -6.432 10.329 1.00 98.25 293 PRO A N 1
ATOM 2250 C CA . PRO A 1 293 ? -3.691 -7.125 9.091 1.00 98.25 293 PRO A CA 1
ATOM 2251 C C . PRO A 1 293 ? -4.740 -8.165 8.665 1.00 98.25 293 PRO A C 1
ATOM 2253 O O . PRO A 1 293 ? -5.126 -8.189 7.497 1.00 98.25 293 PRO A O 1
ATOM 2256 N N . CYS A 1 294 ? -5.279 -8.946 9.610 1.00 98.25 294 CYS A N 1
ATOM 2257 C CA . CYS A 1 294 ? -6.321 -9.943 9.345 1.00 98.25 294 CYS A CA 1
ATOM 2258 C C . CYS A 1 294 ? -7.637 -9.307 8.870 1.00 98.25 294 CYS A C 1
ATOM 2260 O O . CYS A 1 294 ? -8.261 -9.819 7.942 1.00 98.25 294 CYS A O 1
ATOM 2262 N N . LEU A 1 295 ? -8.045 -8.166 9.440 1.00 98.69 295 LEU A N 1
ATOM 2263 C CA . LEU A 1 295 ? -9.203 -7.410 8.949 1.00 98.69 295 LEU A CA 1
ATOM 2264 C C . LEU A 1 295 ? -9.004 -6.973 7.494 1.00 98.69 295 LEU A C 1
ATOM 2266 O O . LEU A 1 295 ? -9.922 -7.066 6.679 1.00 98.69 295 LEU A O 1
ATOM 2270 N N . LEU A 1 296 ? -7.809 -6.481 7.160 1.00 98.38 296 LEU A N 1
ATOM 2271 C CA . LEU A 1 296 ? -7.512 -6.042 5.802 1.00 98.38 296 LEU A CA 1
ATOM 2272 C C . LEU A 1 296 ? -7.457 -7.222 4.820 1.00 98.38 296 LEU A C 1
ATOM 2274 O O . LEU A 1 296 ? -7.988 -7.085 3.720 1.00 98.38 296 LEU A O 1
ATOM 2278 N N . SER A 1 297 ? -6.913 -8.376 5.228 1.00 98.31 297 SER A N 1
ATOM 2279 C CA . SER A 1 297 ? -6.997 -9.638 4.470 1.00 98.31 297 SER A CA 1
ATOM 2280 C C . SER A 1 297 ? -8.455 -10.027 4.202 1.00 98.31 297 SER A C 1
ATOM 2282 O O . SER A 1 297 ? -8.857 -10.204 3.050 1.00 98.31 297 SER A O 1
ATOM 2284 N N . LEU A 1 298 ? -9.290 -10.069 5.248 1.00 98.56 298 LEU A N 1
ATOM 2285 C CA . LEU A 1 298 ? -10.718 -10.380 5.145 1.00 98.56 298 LEU A CA 1
ATOM 2286 C C . LEU A 1 298 ? -11.415 -9.472 4.125 1.00 98.56 298 LEU A C 1
ATOM 2288 O O . LEU A 1 298 ? -12.130 -9.946 3.243 1.00 98.56 298 LEU A O 1
ATOM 2292 N N . LEU A 1 299 ? -11.186 -8.163 4.219 1.00 98.50 299 LEU A N 1
ATOM 2293 C CA . LEU A 1 299 ? -11.767 -7.182 3.309 1.00 98.50 299 LEU A CA 1
ATOM 2294 C C . LEU A 1 299 ? -11.236 -7.340 1.880 1.00 98.50 299 LEU A C 1
ATOM 2296 O O . LEU A 1 299 ? -12.027 -7.291 0.944 1.00 98.50 299 LEU A O 1
ATOM 2300 N N . ALA A 1 300 ? -9.936 -7.571 1.694 1.00 97.75 300 ALA A N 1
ATOM 2301 C CA . ALA A 1 300 ? -9.337 -7.822 0.385 1.00 97.75 300 ALA A CA 1
ATOM 2302 C C . ALA A 1 300 ? -9.895 -9.094 -0.276 1.00 97.75 300 ALA A C 1
ATOM 2304 O O . ALA A 1 300 ? -10.144 -9.100 -1.479 1.00 97.75 300 ALA A O 1
ATOM 2305 N N . ASN A 1 301 ? -10.148 -10.146 0.502 1.00 97.19 301 ASN A N 1
ATOM 2306 C CA . ASN A 1 301 ? -10.742 -11.393 0.024 1.00 97.19 301 ASN A CA 1
ATOM 2307 C C . ASN A 1 301 ? -12.205 -11.218 -0.397 1.00 97.19 301 ASN A C 1
ATOM 2309 O O . ASN A 1 301 ? -12.604 -11.662 -1.470 1.00 97.19 301 ASN A O 1
ATOM 2313 N N . LEU A 1 302 ? -13.004 -10.524 0.415 1.00 97.50 302 LEU A N 1
ATOM 2314 C CA . LEU A 1 302 ? -14.420 -10.286 0.117 1.00 97.50 302 LEU A CA 1
ATOM 2315 C C . LEU A 1 302 ? -14.615 -9.282 -1.019 1.00 97.50 302 LEU A C 1
ATOM 2317 O O . LEU A 1 302 ? -15.547 -9.383 -1.817 1.00 97.50 302 LEU A O 1
ATOM 2321 N N . LEU A 1 303 ? -13.758 -8.266 -1.057 1.00 97.62 303 LEU A N 1
ATOM 2322 C CA . LEU A 1 303 ? -13.949 -7.086 -1.877 1.00 97.62 303 LEU A CA 1
ATOM 2323 C C . LEU A 1 303 ? -12.897 -6.928 -2.956 1.00 97.62 303 LEU A C 1
ATOM 2325 O O . LEU A 1 303 ? -12.982 -5.941 -3.643 1.00 97.62 303 LEU A O 1
ATOM 2329 N N . TYR A 1 304 ? -11.915 -7.787 -3.161 1.00 96.81 304 TYR A N 1
ATOM 2330 C CA . TYR A 1 304 ? -11.000 -7.663 -4.303 1.00 96.81 304 TYR A CA 1
ATOM 2331 C C . TYR A 1 304 ? -10.444 -9.038 -4.714 1.00 96.81 304 TYR A C 1
ATOM 2333 O O . TYR A 1 304 ? -9.239 -9.119 -4.933 1.00 96.81 304 TYR A O 1
ATOM 2341 N N . PRO A 1 305 ? -11.262 -10.114 -4.833 1.00 93.81 305 PRO A N 1
ATOM 2342 C CA . PRO A 1 305 ? -10.773 -11.490 -4.995 1.00 93.81 305 PRO A CA 1
ATOM 2343 C C . PRO A 1 305 ? -9.904 -11.677 -6.248 1.00 93.81 305 PRO A C 1
ATOM 2345 O O . PRO A 1 305 ? -8.893 -12.372 -6.198 1.00 93.81 305 PRO A O 1
ATOM 2348 N N . ASP A 1 306 ? -10.187 -10.936 -7.315 1.00 91.94 306 ASP A N 1
ATOM 2349 C CA . ASP A 1 306 ? -9.506 -11.088 -8.609 1.00 91.94 306 ASP A CA 1
ATOM 2350 C C . ASP A 1 306 ? -8.175 -10.316 -8.709 1.00 91.94 306 ASP A C 1
ATOM 2352 O O . ASP A 1 306 ? -7.523 -10.308 -9.748 1.00 91.94 306 ASP A O 1
ATOM 2356 N N . GLN A 1 307 ? -7.757 -9.609 -7.652 1.00 93.38 307 GLN A N 1
ATOM 2357 C CA . GLN A 1 307 ? -6.503 -8.848 -7.657 1.00 93.38 307 GLN A CA 1
ATOM 2358 C C . GLN A 1 307 ? -5.324 -9.726 -7.210 1.00 93.38 307 GLN A C 1
ATOM 2360 O O . GLN A 1 307 ? -5.014 -9.798 -6.020 1.00 93.38 307 GLN A O 1
ATOM 2365 N N . GLY A 1 308 ? -4.637 -10.367 -8.162 1.00 92.38 308 GLY A N 1
ATOM 2366 C CA . GLY A 1 308 ? -3.551 -11.321 -7.881 1.00 92.38 308 GLY A CA 1
ATOM 2367 C C . GLY A 1 308 ? -2.386 -10.754 -7.056 1.00 92.38 308 GLY A C 1
ATOM 2368 O O . GLY A 1 308 ? -1.814 -11.455 -6.221 1.00 92.38 308 GLY A O 1
ATOM 2369 N N . TYR A 1 309 ? -2.075 -9.460 -7.192 1.00 95.12 309 TYR A N 1
ATOM 2370 C CA . TYR A 1 309 ? -1.019 -8.818 -6.395 1.00 95.12 309 TYR A CA 1
ATOM 2371 C C . TYR A 1 309 ? -1.326 -8.781 -4.890 1.00 95.12 309 TYR A C 1
ATOM 2373 O O . TYR A 1 309 ? -0.400 -8.658 -4.084 1.00 95.12 309 TYR A O 1
ATOM 2381 N N . LEU A 1 310 ? -2.599 -8.916 -4.494 1.00 96.06 310 LEU A N 1
ATOM 2382 C CA . LEU A 1 310 ? -3.015 -8.968 -3.091 1.00 96.06 310 LEU A CA 1
ATOM 2383 C C . LEU A 1 310 ? -2.798 -10.338 -2.444 1.00 96.06 310 LEU A C 1
ATOM 2385 O O . LEU A 1 310 ? -2.900 -10.415 -1.227 1.00 96.06 310 LEU A O 1
ATOM 2389 N N . ASN A 1 311 ? -2.448 -11.393 -3.189 1.00 93.25 311 ASN A N 1
ATOM 2390 C CA . ASN A 1 311 ? -2.270 -12.742 -2.629 1.00 93.25 311 ASN A CA 1
ATOM 2391 C C . ASN A 1 311 ? -1.280 -12.807 -1.456 1.00 93.25 311 ASN A C 1
ATOM 2393 O O . ASN A 1 311 ? -1.430 -13.644 -0.579 1.00 93.25 311 ASN A O 1
ATOM 2397 N N . ILE A 1 312 ? -0.299 -11.901 -1.396 1.00 94.81 312 ILE A N 1
ATOM 2398 C CA . ILE A 1 312 ? 0.670 -11.832 -0.289 1.00 94.81 312 ILE A CA 1
ATOM 2399 C C . ILE A 1 312 ? 0.064 -11.385 1.050 1.00 94.81 312 ILE A C 1
ATOM 2401 O O . ILE A 1 312 ? 0.689 -11.572 2.090 1.00 94.81 312 ILE A O 1
ATOM 2405 N N . ILE A 1 313 ? -1.110 -10.751 1.031 1.00 94.75 313 ILE A N 1
ATOM 2406 C CA . ILE A 1 313 ? -1.806 -10.277 2.234 1.00 94.75 313 ILE A CA 1
ATOM 2407 C C . ILE A 1 313 ? -3.080 -11.077 2.523 1.00 94.75 313 ILE A C 1
ATOM 2409 O O . ILE A 1 313 ? -3.876 -10.632 3.345 1.00 94.75 313 ILE A O 1
ATOM 2413 N N . ARG A 1 314 ? -3.311 -12.183 1.807 1.00 88.75 314 ARG A N 1
ATOM 2414 C CA . ARG A 1 314 ? -4.492 -13.036 1.973 1.00 88.75 314 ARG A CA 1
ATOM 2415 C C . ARG A 1 314 ? -4.241 -14.126 2.994 1.00 88.75 314 ARG A C 1
ATOM 2417 O O . ARG A 1 314 ? -3.146 -14.723 2.959 1.00 88.75 314 ARG A O 1
#

Radius of gyration: 20.81 Å; chains: 1; bounding box: 52×42×58 Å

Organism: NCBI:txid62062